Protein AF-A0AAW3KBR2-F1 (afdb_monomer)

Mean predicted aligned error: 13.95 Å

Secondary structure (DSSP, 8-state):
-PPPHHHHHHHHHHHHHHHHHHHHHHHHHHHHTTS--HHHHHT--SSTTSPPHHHHHHHHHHHHHHHHHHHHTPPPPP--S---SHHHHHHHHHHHHHHHHT--GGGGTTTTT-EE--GGGT----EEHHHHIIIIIHHHHHHHHHHHHHHHHHTT----HHHHH-SPTT--PPPPPPTTS--EEE-HHHHHHHHHTTT--SS--TT-TT-EEEEEE--SPPS-HHHHHHHHHHHTS---EEEEEEE-----TTTS--TTHHHHHHTT--S-TTT--EEEEEGGGHHHHHHHHHHHHHTT-EEEEEETTSSEEEEEETTTEEEEEES-HHHHHHHHHHHHHTT------

Foldseek 3Di:
DPDFPLVVQLVVLLQLLVLVLVVLVLLVVCVVVVNDPQQVQQQFAPDPPDHGLLVLLVQLLVLLFVLLCQLLVHDGDDDDSPDRGSVVSNVSSVVSSVNSVPDDSVSNVLSQQDFRDPVVVVPRDTDGSVCCVPVPSVVSSLVSSVRSQVRCVVSPRDDALCSSSDDDVPDDLPDADAVPFAKDFAFPVRVQVVQVVLVHHPDDDCPDPLKHKFKAWCPPPPPDQLVVLLVLCVLLHQQQWFKKAWDQPDPPDSRDDDSCVSNCVSNVNPDDCNRTRIITGGNVCSSVSSSVLSVCLVSLTWIWTQGPVNFKIWIQHRSTMIMIIGSDPSSVVSVVVVCVVVVGPGDDD

pLDDT: mean 85.19, std 14.76, range [31.84, 98.75]

Sequence (349 aa):
MPANMYDYTIPALLRGLGVLRSYLDKMQAAVDAGQFTGEALLQARLADDMLPLGRQFQIACDNAKNGPARLTGQEAPWFADNEQTIGEYRHRVEKTIAFLRALTPEAFDGSDARMIDQSYRRAGVAMAGEDYLRALLLPNFYFHLAVAHSILRHQGIRLGKSDYLGALPGSQALASPGNAHPVRFLTRAESLEWLAGRGLRETPATYEPGNSHFQFDLRPLPIRLSGLIGSLLEDLGEFEGGLLLLSDWIWDDEYEGDPTALYREAQKEVRPLNEAPGLILDKSNRQDAVALLTLLVERKWTGQFHFASGATTLRIVEGDRVEVYTANPEAERLVQYRLAVSGGDVLPV

Radius of gyration: 25.96 Å; Cα contacts (8 Å, |Δi|>4): 485; chains: 1; bounding box: 56×59×70 Å

Structure (mmCIF, N/CA/C/O backbone):
data_AF-A0AAW3KBR2-F1
#
_entry.id   AF-A0AAW3KBR2-F1
#
loop_
_atom_site.group_PDB
_atom_site.id
_atom_site.type_symbol
_atom_site.label_atom_id
_atom_site.label_alt_id
_atom_site.label_comp_id
_atom_site.label_asym_id
_atom_site.label_entity_id
_atom_site.label_seq_id
_atom_site.pdbx_PDB_ins_code
_atom_site.Cartn_x
_atom_site.Cartn_y
_atom_site.Cartn_z
_atom_site.occupancy
_atom_site.B_iso_or_equiv
_atom_site.auth_seq_id
_atom_site.auth_comp_id
_atom_site.auth_asym_id
_atom_site.auth_atom_id
_atom_site.pdbx_PDB_model_num
ATOM 1 N N . MET A 1 1 ? 3.467 22.197 -18.034 1.00 38.06 1 MET A N 1
ATOM 2 C CA . MET A 1 1 ? 4.589 21.602 -18.792 1.00 38.06 1 MET A CA 1
ATOM 3 C C . MET A 1 1 ? 4.085 20.307 -19.406 1.00 38.06 1 MET A C 1
ATOM 5 O O . MET A 1 1 ? 3.248 19.690 -18.751 1.00 38.06 1 MET A O 1
ATOM 9 N N . PRO A 1 2 ? 4.481 19.925 -20.634 1.00 48.50 2 PRO A N 1
ATOM 10 C CA . PRO A 1 2 ? 4.162 18.588 -21.126 1.00 48.50 2 PRO A CA 1
ATOM 11 C C . PRO A 1 2 ? 4.723 17.582 -20.119 1.00 48.50 2 PRO A C 1
ATOM 13 O O . PRO A 1 2 ? 5.823 17.774 -19.603 1.00 48.50 2 PRO A O 1
ATOM 16 N N . ALA A 1 3 ? 3.918 16.596 -19.745 1.00 60.06 3 ALA A N 1
ATOM 17 C CA . ALA A 1 3 ? 4.320 15.632 -18.739 1.00 60.06 3 ALA A CA 1
ATOM 18 C C . ALA A 1 3 ? 5.497 14.802 -19.272 1.00 60.06 3 ALA A C 1
ATOM 20 O O . ALA A 1 3 ? 5.447 14.300 -20.396 1.00 60.06 3 ALA A O 1
ATOM 21 N N . ASN A 1 4 ? 6.575 14.720 -18.492 1.00 80.62 4 ASN A N 1
ATOM 22 C CA . ASN A 1 4 ? 7.792 14.041 -18.912 1.00 80.62 4 ASN A CA 1
ATOM 23 C C . ASN A 1 4 ? 7.540 12.522 -18.883 1.00 80.62 4 ASN A C 1
ATOM 25 O O . ASN A 1 4 ? 6.937 12.006 -17.942 1.00 80.62 4 ASN A O 1
ATOM 29 N N . MET A 1 5 ? 8.014 11.785 -19.894 1.00 90.19 5 MET A N 1
ATOM 30 C CA . MET A 1 5 ? 8.002 10.313 -19.915 1.00 90.19 5 MET A CA 1
ATOM 31 C C . MET A 1 5 ? 8.558 9.700 -18.618 1.00 90.19 5 MET A C 1
ATOM 33 O O . MET A 1 5 ? 8.098 8.637 -18.190 1.00 90.19 5 MET A O 1
ATOM 37 N N . TYR A 1 6 ? 9.504 10.386 -17.968 1.00 92.00 6 TYR A N 1
ATOM 38 C CA . TYR A 1 6 ? 10.011 10.047 -16.642 1.00 92.00 6 TYR A CA 1
ATOM 39 C C . TYR A 1 6 ? 8.885 9.859 -15.612 1.00 92.00 6 TYR A C 1
ATOM 41 O O . TYR A 1 6 ? 8.845 8.823 -14.944 1.00 92.00 6 TYR A O 1
ATOM 49 N N . ASP A 1 7 ? 7.941 10.802 -15.527 1.00 86.06 7 ASP A N 1
ATOM 50 C CA . ASP A 1 7 ? 6.900 10.859 -14.489 1.00 86.06 7 ASP A CA 1
ATOM 51 C C . ASP A 1 7 ? 5.937 9.668 -14.561 1.00 86.06 7 ASP A C 1
ATOM 53 O O . ASP A 1 7 ? 5.458 9.174 -13.538 1.00 86.06 7 ASP A O 1
ATOM 57 N N . TYR A 1 8 ? 5.694 9.154 -15.768 1.00 87.69 8 TYR A N 1
ATOM 58 C CA . TYR A 1 8 ? 4.831 7.991 -15.994 1.00 87.69 8 TYR A CA 1
ATOM 59 C C . TYR A 1 8 ? 5.571 6.654 -15.956 1.00 87.69 8 TYR A C 1
ATOM 61 O O . TYR A 1 8 ? 4.934 5.601 -15.887 1.00 87.69 8 TYR A O 1
ATOM 69 N N . THR A 1 9 ? 6.904 6.680 -15.998 1.00 92.88 9 THR A N 1
ATOM 70 C CA . THR A 1 9 ? 7.725 5.470 -16.093 1.00 92.88 9 THR A CA 1
ATOM 71 C C . THR A 1 9 ? 8.409 5.161 -14.768 1.00 92.88 9 THR A C 1
ATOM 73 O O . THR A 1 9 ? 8.127 4.135 -14.149 1.00 92.88 9 THR A O 1
ATOM 76 N N . ILE A 1 10 ? 9.301 6.039 -14.303 1.00 94.50 10 ILE A N 1
ATOM 77 C CA . ILE A 1 10 ? 10.198 5.743 -13.180 1.00 94.50 10 ILE A CA 1
ATOM 78 C C . ILE A 1 10 ? 9.432 5.556 -11.863 1.00 94.50 10 ILE A C 1
ATOM 80 O O . ILE A 1 10 ? 9.615 4.507 -11.236 1.00 94.50 10 ILE A O 1
ATOM 84 N N . PRO A 1 11 ? 8.520 6.462 -11.450 1.00 90.38 11 PRO A N 1
ATOM 85 C CA . PRO A 1 11 ? 7.737 6.263 -10.229 1.00 90.38 11 PRO A CA 1
ATOM 86 C C . PRO A 1 11 ? 6.885 4.987 -10.266 1.00 90.38 11 PRO A C 1
ATOM 88 O O . PRO A 1 11 ? 6.812 4.253 -9.278 1.00 90.38 11 PRO A O 1
ATOM 91 N N . ALA A 1 12 ? 6.284 4.679 -11.421 1.00 91.94 12 ALA A N 1
ATOM 92 C CA . ALA A 1 12 ? 5.430 3.509 -11.603 1.00 91.94 12 ALA A CA 1
ATOM 93 C C . ALA A 1 12 ? 6.203 2.185 -11.446 1.00 91.94 12 ALA A C 1
ATOM 95 O O . ALA A 1 12 ? 5.745 1.280 -10.735 1.00 91.94 12 ALA A O 1
ATOM 96 N N . LEU A 1 13 ? 7.387 2.092 -12.064 1.00 96.62 13 LEU A N 1
ATOM 97 C CA . LEU A 1 13 ? 8.273 0.929 -11.968 1.00 96.62 13 LEU A CA 1
ATOM 98 C C . LEU A 1 13 ? 8.871 0.785 -10.563 1.00 96.62 13 LEU A C 1
ATOM 100 O O . LEU A 1 13 ? 8.860 -0.315 -10.013 1.00 96.62 13 LEU A O 1
ATOM 104 N N . LEU A 1 14 ? 9.326 1.884 -9.944 1.00 94.12 14 LEU A N 1
ATOM 105 C CA . LEU A 1 14 ? 9.841 1.876 -8.569 1.00 94.12 14 LEU A CA 1
ATOM 106 C C . LEU A 1 14 ? 8.793 1.380 -7.570 1.00 94.12 14 LEU A C 1
ATOM 108 O O . LEU A 1 14 ? 9.111 0.561 -6.708 1.00 94.12 14 LEU A O 1
ATOM 112 N N . ARG A 1 15 ? 7.536 1.814 -7.716 1.00 94.19 15 ARG A N 1
ATOM 113 C CA . ARG A 1 15 ? 6.425 1.297 -6.911 1.00 94.19 15 ARG A CA 1
ATOM 114 C C . ARG A 1 15 ? 6.278 -0.213 -7.087 1.00 94.19 15 ARG A C 1
ATOM 116 O O . ARG A 1 15 ? 6.207 -0.929 -6.093 1.00 94.19 15 ARG A O 1
ATOM 123 N N . GLY A 1 16 ? 6.245 -0.707 -8.327 1.00 95.94 16 GLY A N 1
ATOM 124 C CA . GLY A 1 16 ? 6.090 -2.142 -8.593 1.00 95.94 16 GLY A CA 1
ATOM 125 C C . GLY A 1 16 ? 7.259 -2.987 -8.068 1.00 95.94 16 GLY A C 1
ATOM 126 O O . GLY A 1 16 ? 7.044 -4.067 -7.528 1.00 95.94 16 GLY A O 1
ATOM 127 N N . LEU A 1 17 ? 8.493 -2.478 -8.133 1.00 97.56 17 LEU A N 1
ATOM 128 C CA . LEU A 1 17 ? 9.655 -3.126 -7.512 1.00 97.56 17 LEU A CA 1
ATOM 129 C C . LEU A 1 17 ? 9.559 -3.134 -5.978 1.00 97.56 17 LEU A C 1
ATOM 131 O O . LEU A 1 17 ? 9.935 -4.119 -5.346 1.00 97.56 17 LEU A O 1
ATOM 135 N N . GLY A 1 18 ? 9.005 -2.077 -5.376 1.00 93.81 18 GLY A N 1
ATOM 136 C CA . GLY A 1 18 ? 8.687 -2.045 -3.947 1.00 93.81 18 GLY A CA 1
ATOM 137 C C . GLY A 1 18 ? 7.680 -3.125 -3.535 1.00 93.81 18 GLY A C 1
ATOM 138 O O . GLY A 1 18 ? 7.832 -3.723 -2.472 1.00 93.81 18 GLY A O 1
ATOM 139 N N . VAL A 1 19 ? 6.708 -3.426 -4.400 1.00 95.75 19 VAL A N 1
ATOM 140 C CA . VAL A 1 19 ? 5.758 -4.537 -4.220 1.00 95.75 19 VAL A CA 1
ATOM 141 C C . VAL A 1 19 ? 6.460 -5.896 -4.320 1.00 95.75 19 VAL A C 1
ATOM 143 O O . VAL A 1 19 ? 6.268 -6.752 -3.464 1.00 95.75 19 VAL A O 1
ATOM 146 N N . LEU A 1 20 ? 7.343 -6.102 -5.303 1.00 97.94 20 LEU A N 1
ATOM 147 C CA . LEU A 1 20 ? 8.140 -7.338 -5.368 1.00 97.94 20 LEU A CA 1
ATOM 148 C C . LEU A 1 20 ? 8.995 -7.535 -4.113 1.00 97.94 20 LEU A C 1
ATOM 150 O O . LEU A 1 20 ? 9.104 -8.646 -3.597 1.00 97.94 20 LEU A O 1
ATOM 154 N N . ARG A 1 21 ? 9.578 -6.456 -3.588 1.00 96.38 21 ARG A N 1
ATOM 155 C CA . ARG A 1 21 ? 10.343 -6.511 -2.343 1.00 96.38 21 ARG A CA 1
ATOM 156 C C . ARG A 1 21 ? 9.491 -6.960 -1.155 1.00 96.38 21 ARG A C 1
ATOM 158 O O . ARG A 1 21 ? 9.946 -7.828 -0.412 1.00 96.38 21 ARG A O 1
ATOM 165 N N . SER A 1 22 ? 8.277 -6.422 -1.002 1.00 93.56 22 SER A N 1
ATOM 166 C CA . SER A 1 22 ? 7.374 -6.824 0.085 1.00 93.56 22 SER A CA 1
ATOM 167 C C . SER A 1 22 ? 6.893 -8.270 -0.069 1.00 93.56 22 SER A C 1
ATOM 169 O O . SER A 1 22 ? 6.727 -8.977 0.924 1.00 93.56 22 SER A O 1
ATOM 171 N N . TYR A 1 23 ? 6.746 -8.764 -1.301 1.00 97.88 23 TYR A N 1
ATOM 172 C CA . TYR A 1 23 ? 6.471 -10.181 -1.547 1.00 97.88 23 TYR A CA 1
ATOM 173 C C . TYR A 1 23 ? 7.620 -11.065 -1.072 1.00 97.88 23 TYR A C 1
ATOM 175 O O . TYR A 1 23 ? 7.366 -12.062 -0.404 1.00 97.88 23 TYR A O 1
ATOM 183 N N . LEU A 1 24 ? 8.874 -10.679 -1.328 1.00 97.81 24 LEU A N 1
ATOM 184 C CA . LEU A 1 24 ? 10.041 -11.410 -0.823 1.00 97.81 24 LEU A CA 1
ATOM 185 C C . LEU A 1 24 ? 10.113 -11.406 0.710 1.00 97.81 24 LEU A C 1
ATOM 187 O O . LEU A 1 24 ? 10.532 -12.402 1.292 1.00 97.81 24 LEU A O 1
ATOM 191 N N . ASP A 1 25 ? 9.683 -10.326 1.375 1.00 92.62 25 ASP A N 1
ATOM 192 C CA . ASP A 1 25 ? 9.564 -10.286 2.843 1.00 92.62 25 ASP A CA 1
ATOM 193 C C . ASP A 1 25 ? 8.544 -11.306 3.352 1.00 92.62 25 ASP A C 1
ATOM 195 O O . ASP A 1 25 ? 8.844 -12.089 4.252 1.00 92.62 25 ASP A O 1
ATOM 199 N N . LYS A 1 26 ? 7.364 -11.363 2.728 1.00 92.12 26 LYS A N 1
ATOM 200 C CA . LYS A 1 26 ? 6.318 -12.326 3.096 1.00 92.12 26 LYS A CA 1
ATOM 201 C C . LYS A 1 26 ? 6.702 -13.770 2.773 1.00 92.12 26 LYS A C 1
ATOM 203 O O . LYS A 1 26 ? 6.396 -14.666 3.554 1.00 92.12 26 LYS A O 1
ATOM 208 N N . MET A 1 27 ? 7.402 -13.999 1.662 1.00 97.31 27 MET A N 1
ATOM 209 C CA . MET A 1 27 ? 7.973 -15.307 1.334 1.00 97.31 27 MET A CA 1
ATOM 210 C C . MET A 1 27 ? 8.977 -15.743 2.401 1.00 97.31 27 MET A C 1
ATOM 212 O O . MET A 1 27 ? 8.892 -16.869 2.881 1.00 97.31 27 MET A O 1
ATOM 216 N N . GLN A 1 28 ? 9.897 -14.856 2.799 1.00 94.94 28 GLN A N 1
ATOM 217 C CA . GLN A 1 28 ? 10.890 -15.166 3.826 1.00 94.94 28 GLN A CA 1
ATOM 218 C C . GLN A 1 28 ? 10.222 -15.475 5.169 1.00 94.94 28 GLN A C 1
ATOM 220 O O . GLN A 1 28 ? 10.540 -16.492 5.772 1.00 94.94 28 GLN A O 1
ATOM 225 N N . ALA A 1 29 ? 9.237 -14.676 5.588 1.00 91.12 29 ALA A N 1
ATOM 226 C CA . ALA A 1 29 ? 8.499 -14.915 6.826 1.00 91.12 29 ALA A CA 1
ATOM 227 C C . ALA A 1 29 ? 7.795 -16.285 6.839 1.00 91.12 29 ALA A C 1
ATOM 229 O O . ALA A 1 29 ? 7.805 -16.978 7.854 1.00 91.12 29 ALA A O 1
ATOM 230 N N . ALA A 1 30 ? 7.220 -16.706 5.709 1.00 91.12 30 ALA A N 1
ATOM 231 C CA . ALA A 1 30 ? 6.580 -18.013 5.594 1.00 91.12 30 ALA A CA 1
ATOM 232 C C . ALA A 1 30 ? 7.595 -19.175 5.623 1.00 91.12 30 ALA A C 1
ATOM 234 O O . ALA A 1 30 ? 7.307 -20.238 6.177 1.00 91.12 30 ALA A O 1
ATOM 235 N N . VAL A 1 31 ? 8.795 -18.969 5.065 1.00 96.19 31 VAL A N 1
ATOM 236 C CA . VAL A 1 31 ? 9.912 -19.925 5.160 1.00 96.19 31 VAL A CA 1
ATOM 237 C C . VAL A 1 31 ? 10.423 -20.029 6.597 1.00 96.19 31 VAL A C 1
ATOM 239 O O . VAL A 1 31 ? 10.572 -21.135 7.110 1.00 96.19 31 VAL A O 1
ATOM 242 N N . ASP A 1 32 ? 10.624 -18.899 7.273 1.00 91.62 32 ASP A N 1
ATOM 243 C CA . ASP A 1 32 ? 11.102 -18.848 8.659 1.00 91.62 32 ASP A CA 1
ATOM 244 C C . ASP A 1 32 ? 10.090 -19.479 9.633 1.00 91.62 32 ASP A C 1
ATOM 246 O O . ASP A 1 32 ? 10.474 -20.111 10.617 1.00 91.62 32 ASP A O 1
ATOM 250 N N . ALA A 1 33 ? 8.792 -19.374 9.328 1.00 92.50 33 ALA A N 1
ATOM 251 C CA . ALA A 1 33 ? 7.712 -20.039 10.055 1.00 92.50 33 ALA A CA 1
ATOM 252 C C . ALA A 1 33 ? 7.578 -21.545 9.738 1.00 92.50 33 ALA A C 1
ATOM 254 O O . ALA A 1 33 ? 6.698 -22.209 10.288 1.00 92.50 33 ALA A O 1
ATOM 255 N N . GLY A 1 34 ? 8.407 -22.094 8.843 1.00 93.75 34 GLY A N 1
ATOM 256 C CA . GLY A 1 34 ? 8.382 -23.506 8.453 1.00 93.75 34 GLY A CA 1
ATOM 257 C C . GLY A 1 34 ? 7.170 -23.911 7.609 1.00 93.75 34 GLY A C 1
ATOM 258 O O . GLY A 1 34 ? 6.874 -25.099 7.504 1.00 93.75 34 GLY A O 1
ATOM 259 N N . GLN A 1 35 ? 6.455 -22.949 7.016 1.00 92.56 35 GLN A N 1
ATOM 260 C CA . GLN A 1 35 ? 5.258 -23.210 6.207 1.00 92.56 35 GLN A CA 1
ATOM 261 C C . GLN A 1 35 ? 5.614 -23.668 4.786 1.00 92.56 35 GLN A C 1
ATOM 263 O O . GLN A 1 35 ? 4.882 -24.452 4.187 1.00 92.56 35 GLN A O 1
ATOM 268 N N . PHE A 1 36 ? 6.742 -23.190 4.251 1.00 94.75 36 PHE A N 1
ATOM 269 C CA . PHE A 1 36 ? 7.227 -23.499 2.905 1.00 94.75 36 PHE A CA 1
ATOM 270 C C . PHE A 1 36 ? 8.754 -23.588 2.879 1.00 94.75 36 PHE A C 1
ATOM 272 O O . PHE A 1 36 ? 9.434 -23.034 3.740 1.00 94.75 36 PHE A O 1
ATOM 279 N N . THR A 1 37 ? 9.312 -24.216 1.843 1.00 97.12 37 THR A N 1
ATOM 280 C CA . THR A 1 37 ? 10.725 -24.020 1.491 1.00 97.12 37 THR A CA 1
ATOM 281 C C . THR A 1 37 ? 10.848 -22.904 0.454 1.00 97.12 37 THR A C 1
ATOM 283 O O . THR A 1 37 ? 9.969 -22.726 -0.395 1.00 97.12 37 THR A O 1
ATOM 286 N N . GLY A 1 38 ? 11.949 -22.147 0.496 1.00 96.06 38 GLY A N 1
ATOM 287 C CA . GLY A 1 38 ? 12.193 -21.076 -0.477 1.00 96.06 38 GLY A CA 1
ATOM 288 C C . GLY A 1 38 ? 12.235 -21.596 -1.917 1.00 96.06 38 GLY A C 1
ATOM 289 O O . GLY A 1 38 ? 11.651 -20.988 -2.810 1.00 96.06 38 GLY A O 1
ATOM 290 N N . GLU A 1 39 ? 12.845 -22.764 -2.127 1.00 97.38 39 GLU A N 1
ATOM 291 C CA . GLU A 1 39 ? 12.892 -23.438 -3.428 1.00 97.38 39 GLU A CA 1
ATOM 292 C C . GLU A 1 39 ? 11.489 -23.780 -3.953 1.00 97.38 39 GLU A C 1
ATOM 294 O O . GLU A 1 39 ? 11.177 -23.472 -5.104 1.00 97.38 39 GLU A O 1
ATOM 299 N N . ALA A 1 40 ? 10.613 -24.341 -3.110 1.00 97.50 40 ALA A N 1
ATOM 300 C CA . ALA A 1 40 ? 9.254 -24.699 -3.516 1.00 97.50 40 ALA A CA 1
ATOM 301 C C . ALA A 1 40 ? 8.435 -23.473 -3.949 1.00 97.50 40 ALA A C 1
ATOM 303 O O . ALA A 1 40 ? 7.692 -23.544 -4.928 1.00 97.50 40 ALA A O 1
ATOM 304 N N . LEU A 1 41 ? 8.588 -22.334 -3.262 1.00 97.94 41 LEU A N 1
ATOM 305 C CA . LEU A 1 41 ? 7.940 -21.087 -3.675 1.00 97.94 41 LEU A CA 1
ATOM 306 C C . LEU A 1 41 ? 8.503 -20.574 -5.004 1.00 97.94 41 LEU A C 1
ATOM 308 O O . LEU A 1 41 ? 7.736 -20.207 -5.890 1.00 97.94 41 LEU A O 1
ATOM 312 N N . LEU A 1 42 ? 9.828 -20.571 -5.170 1.00 98.31 42 LEU A N 1
ATOM 313 C CA . LEU A 1 42 ? 10.481 -20.060 -6.378 1.00 98.31 42 LEU A CA 1
ATOM 314 C C . LEU A 1 42 ? 10.160 -20.884 -7.635 1.00 98.31 42 LEU A C 1
ATOM 316 O O . LEU A 1 42 ? 10.094 -20.307 -8.723 1.00 98.31 42 LEU A O 1
ATOM 320 N N . GLN A 1 43 ? 9.918 -22.191 -7.489 1.00 98.25 43 GLN A N 1
ATOM 321 C CA . GLN A 1 43 ? 9.525 -23.093 -8.581 1.00 98.25 43 GLN A CA 1
ATOM 322 C C . GLN A 1 43 ? 8.010 -23.143 -8.844 1.00 98.25 43 GLN A C 1
ATOM 324 O O . GLN A 1 43 ? 7.578 -23.747 -9.826 1.00 98.25 43 GLN A O 1
ATOM 329 N N . ALA A 1 44 ? 7.189 -22.507 -8.005 1.00 98.31 44 ALA A N 1
ATOM 330 C CA . ALA A 1 44 ? 5.737 -22.514 -8.159 1.00 98.31 44 ALA A CA 1
ATOM 331 C C . ALA A 1 44 ? 5.284 -21.819 -9.456 1.00 98.31 44 ALA A C 1
ATOM 333 O O . ALA A 1 44 ? 5.856 -20.806 -9.863 1.00 98.31 44 ALA A O 1
ATOM 334 N N . ARG A 1 45 ? 4.223 -22.336 -10.088 1.00 98.50 45 ARG A N 1
ATOM 335 C CA . ARG A 1 45 ? 3.628 -21.820 -11.336 1.00 98.50 45 ARG A CA 1
ATOM 336 C C . ARG A 1 45 ? 2.111 -22.027 -11.345 1.00 98.50 45 ARG A C 1
ATOM 338 O O . ARG A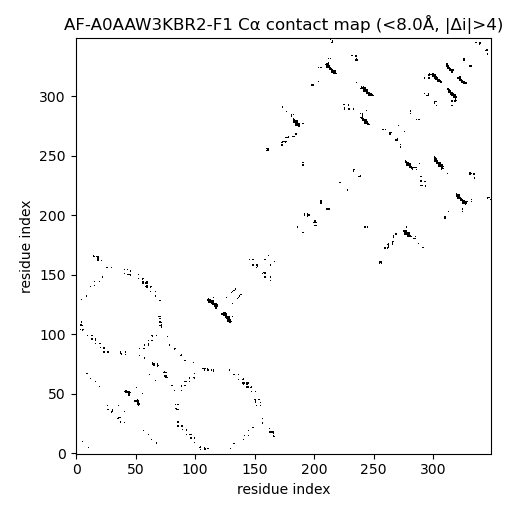 1 45 ? 1.616 -22.884 -10.624 1.00 98.50 45 ARG A O 1
ATOM 345 N N . LEU A 1 46 ? 1.391 -21.244 -12.153 1.00 98.06 46 LEU A N 1
ATOM 346 C CA . LEU A 1 46 ? -0.079 -21.327 -12.267 1.00 98.06 46 LEU A CA 1
ATOM 347 C C . LEU A 1 46 ? -0.558 -22.373 -13.281 1.00 98.06 46 LEU A C 1
ATOM 349 O O . LEU A 1 46 ? -1.670 -22.873 -13.165 1.00 98.06 46 LEU A O 1
ATOM 353 N N . ALA A 1 47 ? 0.268 -22.677 -14.278 1.00 97.69 47 ALA A N 1
ATOM 354 C CA . ALA A 1 47 ? 0.014 -23.686 -15.298 1.00 97.69 47 ALA A CA 1
ATOM 355 C C . ALA A 1 47 ? 1.342 -24.330 -15.708 1.00 97.69 47 ALA A C 1
ATOM 357 O O . ALA A 1 47 ? 2.404 -23.731 -15.517 1.00 97.69 47 ALA A O 1
ATOM 358 N N . ASP A 1 48 ? 1.291 -25.540 -16.260 1.00 95.94 48 ASP A N 1
ATOM 359 C CA . ASP A 1 48 ? 2.489 -26.333 -16.566 1.00 95.94 48 ASP A CA 1
ATOM 360 C C . ASP A 1 48 ? 3.417 -25.679 -17.599 1.00 95.94 48 ASP A C 1
ATOM 362 O O . ASP A 1 48 ? 4.639 -25.827 -17.511 1.00 95.94 48 ASP A O 1
ATOM 366 N N . ASP A 1 49 ? 2.849 -24.928 -18.542 1.00 97.00 49 ASP A N 1
ATOM 367 C CA . ASP A 1 49 ? 3.556 -24.186 -19.588 1.00 97.00 49 ASP A CA 1
ATOM 368 C C . ASP A 1 49 ? 3.903 -22.740 -19.189 1.00 97.00 49 ASP A C 1
ATOM 370 O O . ASP A 1 49 ? 4.584 -22.030 -19.934 1.00 97.00 49 ASP A O 1
ATOM 374 N N . MET A 1 50 ? 3.488 -22.295 -17.998 1.00 97.62 50 MET A N 1
ATOM 375 C CA . MET A 1 50 ? 3.849 -20.985 -17.470 1.00 97.62 50 MET A CA 1
ATOM 376 C C . MET A 1 50 ? 5.204 -21.007 -16.764 1.00 97.62 50 MET A C 1
ATOM 378 O O . MET A 1 50 ? 5.587 -21.954 -16.074 1.00 97.62 50 MET A O 1
ATOM 382 N N . LEU A 1 51 ? 5.917 -19.886 -16.887 1.00 98.44 51 LEU A N 1
ATOM 383 C CA . LEU A 1 51 ? 7.174 -19.662 -16.183 1.00 98.44 51 LEU A CA 1
ATOM 384 C C . LEU A 1 51 ? 6.965 -19.637 -14.653 1.00 98.44 51 LEU A C 1
ATOM 386 O O . LEU A 1 51 ? 5.983 -19.042 -14.190 1.00 98.44 51 LEU A O 1
ATOM 390 N N . PRO A 1 52 ? 7.901 -20.205 -13.868 1.00 98.50 52 PRO A N 1
ATOM 391 C CA . PRO A 1 52 ? 7.793 -20.257 -12.413 1.00 98.50 52 PRO A CA 1
ATOM 392 C C . PRO A 1 52 ? 8.028 -18.889 -11.762 1.00 98.50 52 PRO A C 1
ATOM 394 O O . PRO A 1 52 ? 8.548 -17.966 -12.396 1.00 98.50 52 PRO A O 1
ATOM 397 N N . LEU A 1 53 ? 7.680 -18.763 -10.479 1.00 98.69 53 LEU A N 1
ATOM 398 C CA . LEU A 1 53 ? 7.732 -17.519 -9.708 1.00 98.69 53 LEU A CA 1
ATOM 399 C C . LEU A 1 53 ? 9.074 -16.792 -9.839 1.00 98.69 53 LEU A C 1
ATOM 401 O O . LEU A 1 53 ? 9.092 -15.597 -10.135 1.00 98.69 53 LEU A O 1
ATOM 405 N N . GLY A 1 54 ? 10.195 -17.502 -9.686 1.00 98.44 54 GLY A N 1
ATOM 406 C CA . GLY A 1 54 ? 11.527 -16.906 -9.807 1.00 98.44 54 GLY A CA 1
ATOM 407 C C . GLY A 1 54 ? 11.749 -16.216 -11.161 1.00 98.44 54 GLY A C 1
ATOM 408 O O . GLY A 1 54 ? 12.259 -15.096 -11.231 1.00 98.44 54 GLY A O 1
ATOM 409 N N . ARG A 1 55 ? 11.259 -16.813 -12.255 1.00 98.56 55 ARG A N 1
ATOM 410 C CA . ARG A 1 55 ? 11.323 -16.192 -13.587 1.00 98.56 55 ARG A CA 1
ATOM 411 C C . ARG A 1 55 ? 10.436 -14.952 -13.692 1.00 98.56 55 ARG A C 1
ATOM 413 O O . ARG A 1 55 ? 10.833 -14.002 -14.360 1.00 98.56 55 ARG A O 1
ATOM 420 N N . GLN A 1 56 ? 9.275 -14.930 -13.033 1.00 98.75 56 GLN A N 1
ATOM 421 C CA . GLN A 1 56 ? 8.405 -13.744 -13.002 1.00 98.75 56 GLN A CA 1
ATOM 422 C C . GLN A 1 56 ? 9.129 -12.551 -12.357 1.00 98.75 56 GLN A C 1
ATOM 424 O O . GLN A 1 56 ? 9.112 -11.449 -12.905 1.00 98.75 56 GLN A O 1
ATOM 429 N N . PHE A 1 57 ? 9.845 -12.784 -11.250 1.00 98.56 57 PHE A N 1
ATOM 430 C CA . PHE A 1 57 ? 10.669 -11.766 -10.588 1.00 98.56 57 PHE A CA 1
ATOM 431 C C . PHE A 1 57 ? 11.805 -11.253 -11.481 1.00 98.56 57 PHE A C 1
ATOM 433 O O . PHE A 1 57 ? 11.991 -10.039 -11.602 1.00 98.56 57 PHE A O 1
ATOM 440 N N . GLN A 1 58 ? 12.546 -12.160 -12.127 1.00 98.62 58 GLN A N 1
ATOM 441 C CA . GLN A 1 58 ? 13.627 -11.793 -13.050 1.00 98.62 58 GLN A CA 1
ATOM 442 C C . GLN A 1 58 ? 13.113 -10.915 -14.187 1.00 98.62 58 GLN A C 1
ATOM 444 O O . GLN A 1 58 ? 13.651 -9.833 -14.416 1.00 98.62 58 GLN A O 1
ATOM 449 N N . ILE A 1 59 ? 12.032 -11.337 -14.849 1.00 98.50 59 ILE A N 1
ATOM 450 C CA . ILE A 1 59 ? 11.500 -10.632 -16.016 1.00 98.50 59 ILE A CA 1
ATOM 451 C C . ILE A 1 59 ? 10.879 -9.288 -15.618 1.00 98.50 59 ILE A C 1
ATOM 453 O O . ILE A 1 59 ? 11.020 -8.309 -16.352 1.00 98.50 59 ILE A O 1
ATOM 457 N N . ALA A 1 60 ? 10.240 -9.186 -14.449 1.00 98.50 60 ALA A N 1
ATOM 458 C CA . ALA A 1 60 ? 9.775 -7.901 -13.938 1.00 98.50 60 ALA A CA 1
ATOM 459 C C . ALA A 1 60 ? 10.949 -6.929 -13.703 1.00 98.50 60 ALA A C 1
ATOM 461 O O . ALA A 1 60 ? 10.892 -5.783 -14.154 1.00 98.50 60 ALA A O 1
ATOM 462 N N . CYS A 1 61 ? 12.047 -7.393 -13.092 1.00 98.56 61 CYS A N 1
ATOM 463 C CA . CYS A 1 61 ? 13.272 -6.597 -12.938 1.00 98.56 61 CYS A CA 1
ATOM 464 C C . CYS A 1 61 ? 13.893 -6.223 -14.294 1.00 98.56 61 CYS A C 1
ATOM 466 O O . CYS A 1 61 ? 14.351 -5.096 -14.481 1.00 98.56 61 CYS A O 1
ATOM 468 N N . ASP A 1 62 ? 13.874 -7.136 -15.266 1.00 98.00 62 ASP A N 1
ATOM 469 C CA . ASP A 1 62 ? 14.428 -6.902 -16.598 1.00 98.00 62 ASP A CA 1
ATOM 470 C C . ASP A 1 62 ? 13.628 -5.885 -17.399 1.00 98.00 62 ASP A C 1
ATOM 472 O O . ASP A 1 62 ? 14.219 -5.030 -18.054 1.00 98.00 62 ASP A O 1
ATOM 476 N N . ASN A 1 63 ? 12.298 -5.935 -17.340 1.00 97.56 63 ASN A N 1
ATOM 477 C CA . ASN A 1 63 ? 11.464 -4.884 -17.915 1.00 97.56 63 ASN A CA 1
ATOM 478 C C . ASN A 1 63 ? 11.755 -3.551 -17.225 1.00 97.56 63 ASN A C 1
ATOM 480 O O . ASN A 1 63 ? 12.009 -2.557 -17.907 1.00 97.56 63 ASN A O 1
ATOM 484 N N . ALA A 1 64 ? 11.799 -3.552 -15.889 1.00 97.94 64 ALA A N 1
ATOM 485 C CA . ALA A 1 64 ? 12.040 -2.349 -15.115 1.00 97.94 64 ALA A CA 1
ATOM 486 C C . ALA A 1 64 ? 13.406 -1.717 -15.412 1.00 97.94 64 ALA A C 1
ATOM 488 O O . ALA A 1 64 ? 13.459 -0.504 -15.514 1.00 97.94 64 ALA A O 1
ATOM 489 N N . LYS A 1 65 ? 14.488 -2.479 -15.624 1.00 96.94 65 LYS A N 1
ATOM 490 C CA . LYS A 1 65 ? 15.798 -1.902 -15.993 1.00 96.94 65 LYS A CA 1
ATOM 491 C C . LYS A 1 65 ? 15.930 -1.611 -17.492 1.00 96.94 65 LYS A C 1
ATOM 493 O O . LYS A 1 65 ? 16.344 -0.522 -17.878 1.00 96.94 65 LYS A O 1
ATOM 498 N N . ASN A 1 66 ? 15.579 -2.565 -18.356 1.00 96.19 66 ASN A N 1
ATOM 499 C CA . ASN A 1 66 ? 15.856 -2.465 -19.791 1.00 96.19 66 ASN A CA 1
ATOM 500 C C . ASN A 1 66 ? 14.902 -1.485 -20.483 1.00 96.19 66 ASN A C 1
ATOM 502 O O . ASN A 1 66 ? 15.267 -0.893 -21.492 1.00 96.19 66 ASN A O 1
ATOM 506 N N . GLY A 1 67 ? 13.676 -1.326 -19.977 1.00 95.81 67 GLY A N 1
ATOM 507 C CA . GLY A 1 67 ? 12.692 -0.404 -20.535 1.00 95.81 67 GLY A CA 1
ATOM 508 C C . GLY A 1 67 ? 13.156 1.050 -20.497 1.00 95.81 67 GLY A C 1
ATOM 509 O O . GLY A 1 67 ? 13.372 1.625 -21.561 1.00 95.81 67 GLY A O 1
ATOM 510 N N . PRO A 1 68 ? 13.373 1.621 -19.303 1.00 96.31 68 PRO A N 1
ATOM 511 C CA . PRO A 1 68 ? 13.952 2.948 -19.128 1.00 96.31 68 PRO A CA 1
ATOM 512 C C . PRO A 1 68 ? 15.283 3.133 -19.852 1.00 96.31 68 PRO A C 1
ATOM 514 O O . PRO A 1 68 ? 15.446 4.135 -20.532 1.00 96.31 68 PRO A O 1
ATOM 517 N N . ALA A 1 69 ? 16.190 2.151 -19.799 1.00 96.06 69 ALA A N 1
ATOM 518 C CA . ALA A 1 69 ? 17.464 2.229 -20.516 1.00 96.06 69 ALA A CA 1
ATOM 519 C C . ALA A 1 69 ? 17.272 2.409 -22.035 1.00 96.06 69 ALA A C 1
ATOM 521 O O . ALA A 1 69 ? 17.908 3.258 -22.650 1.00 96.06 69 ALA A O 1
ATOM 522 N N . ARG A 1 70 ? 16.325 1.682 -22.645 1.00 94.88 70 ARG A N 1
ATOM 523 C CA . ARG A 1 70 ? 15.979 1.864 -24.065 1.00 94.88 70 ARG A CA 1
ATOM 524 C C . ARG A 1 70 ? 15.386 3.245 -24.341 1.00 94.88 70 ARG A C 1
ATOM 526 O O . ARG A 1 70 ? 15.787 3.880 -25.310 1.00 94.88 70 ARG A O 1
ATOM 533 N N . LEU A 1 71 ? 14.468 3.714 -23.492 1.00 94.81 71 LEU A N 1
ATOM 534 C CA . LEU A 1 71 ? 13.837 5.034 -23.633 1.00 94.81 71 LEU A CA 1
ATOM 535 C C . LEU A 1 71 ? 14.866 6.171 -23.586 1.00 94.81 71 LEU A C 1
ATOM 537 O O . LEU A 1 71 ? 14.804 7.103 -24.389 1.00 94.81 71 LEU A O 1
ATOM 541 N N . THR A 1 72 ? 15.850 6.061 -22.696 1.00 94.38 72 THR A N 1
ATOM 542 C CA . THR A 1 72 ? 16.917 7.055 -22.533 1.00 94.38 72 THR A CA 1
ATOM 543 C C . THR A 1 72 ? 18.112 6.823 -23.465 1.00 94.38 72 THR A C 1
ATOM 545 O O . THR A 1 72 ? 19.026 7.644 -23.502 1.00 94.38 72 THR A O 1
ATOM 548 N N . GLY A 1 73 ? 18.126 5.730 -24.238 1.00 92.44 73 GLY A N 1
ATOM 549 C CA . GLY A 1 73 ? 19.249 5.354 -25.104 1.00 92.44 73 GLY A CA 1
ATOM 550 C C . GLY A 1 73 ? 20.523 4.955 -24.345 1.00 92.44 73 GLY A C 1
ATOM 551 O O . GLY A 1 73 ? 21.611 5.036 -24.908 1.00 92.44 73 GLY A O 1
ATOM 552 N N . GLN A 1 74 ? 20.400 4.557 -23.078 1.00 92.38 74 GLN A N 1
ATOM 553 C CA . GLN A 1 74 ? 21.503 4.117 -22.224 1.00 92.38 74 GLN A CA 1
ATOM 554 C C . GLN A 1 74 ? 21.633 2.589 -22.215 1.00 92.38 74 GLN A C 1
ATOM 556 O O . GLN A 1 74 ? 20.682 1.856 -22.500 1.00 92.38 74 GLN A O 1
ATOM 561 N N . GLU A 1 75 ? 22.805 2.086 -21.831 1.00 90.88 75 GLU A N 1
ATOM 562 C CA . GLU A 1 75 ? 22.992 0.655 -21.589 1.00 90.88 75 GLU A CA 1
ATOM 563 C C . GLU A 1 75 ? 22.478 0.263 -20.199 1.00 90.88 75 GLU A C 1
ATOM 565 O O . GLU A 1 75 ? 22.812 0.878 -19.185 1.00 90.88 75 GLU A O 1
ATOM 570 N N . ALA A 1 76 ? 21.660 -0.790 -20.141 1.00 92.94 76 ALA A N 1
ATOM 571 C CA . ALA A 1 76 ? 21.207 -1.352 -18.875 1.00 92.94 76 ALA A CA 1
ATOM 572 C C . ALA A 1 76 ? 22.295 -2.250 -18.262 1.00 92.94 76 ALA A C 1
ATOM 574 O O . ALA A 1 76 ? 22.948 -3.001 -18.992 1.00 92.94 76 ALA A O 1
ATOM 575 N N . PRO A 1 77 ? 22.431 -2.289 -16.925 1.00 92.38 77 PRO A N 1
ATOM 576 C CA . PRO A 1 77 ? 23.324 -3.239 -16.280 1.00 92.38 77 PRO A CA 1
ATOM 577 C C . PRO A 1 77 ? 22.890 -4.680 -16.586 1.00 92.38 77 PRO A C 1
ATOM 579 O O . PRO A 1 77 ? 21.698 -5.017 -16.576 1.00 92.38 77 PRO A O 1
ATOM 582 N N . TRP A 1 78 ? 23.866 -5.548 -16.848 1.00 94.06 78 TRP A N 1
ATOM 583 C CA . TRP A 1 78 ? 23.627 -6.974 -17.048 1.00 94.06 78 TRP A CA 1
ATOM 584 C C . TRP A 1 78 ? 23.505 -7.696 -15.704 1.00 94.06 78 TRP A C 1
ATOM 586 O O . TRP A 1 78 ? 24.357 -7.533 -14.829 1.00 94.06 78 TRP A O 1
ATOM 596 N N . PHE A 1 79 ? 22.450 -8.498 -15.551 1.00 93.19 79 PHE A N 1
ATOM 597 C CA . PHE A 1 79 ? 22.233 -9.373 -14.401 1.00 93.19 79 PHE A CA 1
ATOM 598 C C . PHE A 1 79 ? 22.230 -10.820 -14.892 1.00 93.19 79 PHE A C 1
ATOM 600 O O . PHE A 1 79 ? 21.566 -11.127 -15.881 1.00 93.19 79 PHE A O 1
ATOM 607 N N . ALA A 1 80 ? 22.985 -11.687 -14.219 1.00 91.88 80 ALA A N 1
ATOM 608 C CA . ALA A 1 80 ? 22.913 -13.122 -14.450 1.00 91.88 80 ALA A CA 1
ATOM 609 C C . ALA A 1 80 ? 21.602 -13.664 -13.864 1.00 91.88 80 ALA A C 1
ATOM 611 O O . ALA A 1 80 ? 21.221 -13.274 -12.767 1.00 91.88 80 ALA A O 1
ATOM 612 N N . ASP A 1 81 ? 20.936 -14.578 -14.567 1.00 95.00 81 ASP A N 1
ATOM 613 C CA . ASP A 1 81 ? 19.702 -15.229 -14.098 1.00 95.00 81 ASP A CA 1
ATOM 614 C C . ASP A 1 81 ? 20.020 -16.496 -13.285 1.00 95.00 81 ASP A C 1
ATOM 616 O O . ASP A 1 81 ? 19.529 -17.585 -13.584 1.00 95.00 81 ASP A O 1
ATOM 620 N N . ASN A 1 82 ? 20.912 -16.373 -12.301 1.00 96.12 82 ASN A N 1
ATOM 621 C CA . ASN A 1 82 ? 21.413 -17.484 -11.488 1.00 96.12 82 ASN A CA 1
ATOM 622 C C . ASN A 1 82 ? 20.958 -17.426 -10.022 1.00 96.12 82 ASN A C 1
ATOM 624 O O . ASN A 1 82 ? 21.517 -18.145 -9.194 1.00 96.12 82 ASN A O 1
ATOM 628 N N . GLU A 1 83 ? 19.968 -16.589 -9.699 1.00 97.81 83 GLU A N 1
ATOM 629 C CA . GLU A 1 83 ? 19.379 -16.535 -8.363 1.00 97.81 83 GLU A CA 1
ATOM 630 C C . GLU A 1 83 ? 18.690 -17.865 -8.014 1.00 97.81 83 GLU A C 1
ATOM 632 O O . GLU A 1 83 ? 17.909 -18.403 -8.799 1.00 97.81 83 GLU A O 1
ATOM 637 N N . GLN A 1 84 ? 18.966 -18.385 -6.819 1.00 95.94 84 GLN A N 1
ATOM 638 C CA . GLN A 1 84 ? 18.413 -19.639 -6.293 1.00 95.94 84 GLN A CA 1
ATOM 639 C C . GLN A 1 84 ? 17.708 -19.445 -4.947 1.00 95.94 84 GLN A C 1
ATOM 641 O O . GLN A 1 84 ? 16.895 -20.271 -4.538 1.00 95.94 84 GLN A O 1
ATOM 646 N N . THR A 1 85 ? 17.995 -18.345 -4.254 1.00 97.88 85 THR A N 1
ATOM 647 C CA . THR A 1 85 ? 17.486 -18.051 -2.914 1.00 97.88 85 THR A CA 1
ATOM 648 C C . THR A 1 85 ? 16.691 -16.750 -2.883 1.00 97.88 85 THR A C 1
ATOM 650 O O . THR A 1 85 ? 16.944 -15.820 -3.649 1.00 97.88 85 THR A O 1
ATOM 653 N N . ILE A 1 86 ? 15.752 -16.637 -1.936 1.00 97.56 86 ILE A N 1
ATOM 654 C CA . ILE A 1 86 ? 14.960 -15.412 -1.712 1.00 97.56 86 ILE A CA 1
ATOM 655 C C . ILE A 1 86 ? 15.875 -14.189 -1.508 1.00 97.56 86 ILE A C 1
ATOM 657 O O . ILE A 1 86 ? 15.588 -13.104 -2.016 1.00 97.56 86 ILE A O 1
ATOM 661 N N . GLY A 1 87 ? 17.006 -14.367 -0.815 1.00 95.81 87 GLY A N 1
ATOM 662 C CA . GLY A 1 87 ? 18.004 -13.315 -0.603 1.00 95.81 87 GLY A CA 1
ATOM 663 C C . GLY A 1 87 ? 18.652 -12.809 -1.898 1.00 95.81 87 GLY A C 1
ATOM 664 O O . GLY A 1 87 ? 18.820 -11.602 -2.067 1.00 95.81 87 GLY A O 1
ATOM 665 N N . GLU A 1 88 ? 18.958 -13.695 -2.845 1.00 97.81 88 GLU A N 1
ATOM 666 C CA . GLU A 1 88 ? 19.510 -13.310 -4.153 1.00 97.81 88 GLU A CA 1
ATOM 667 C C . GLU A 1 88 ? 18.473 -12.573 -5.009 1.00 97.81 88 GLU A C 1
ATOM 669 O O . GLU A 1 88 ? 18.783 -11.538 -5.603 1.00 97.81 88 GLU A O 1
ATOM 674 N N . TYR A 1 89 ? 17.214 -13.022 -4.993 1.00 98.50 89 TYR A N 1
ATOM 675 C CA . TYR A 1 89 ? 16.116 -12.298 -5.642 1.00 98.50 89 TYR A CA 1
ATOM 676 C C . TYR A 1 89 ? 15.910 -10.901 -5.046 1.00 98.50 89 TYR A C 1
ATOM 678 O O . TYR A 1 89 ? 15.717 -9.933 -5.785 1.00 98.50 89 TYR A O 1
ATOM 686 N N . ARG A 1 90 ? 16.023 -10.761 -3.720 1.00 97.81 90 ARG A N 1
ATOM 687 C CA . ARG A 1 90 ? 15.999 -9.456 -3.043 1.00 97.81 90 ARG A CA 1
ATOM 688 C C . ARG A 1 90 ? 17.135 -8.563 -3.519 1.00 97.81 90 ARG A C 1
ATOM 690 O O . ARG A 1 90 ? 16.905 -7.394 -3.826 1.00 97.81 90 ARG A O 1
ATOM 697 N N . HIS A 1 91 ? 18.338 -9.114 -3.646 1.00 95.88 91 HIS A N 1
ATOM 698 C CA . HIS A 1 91 ? 19.480 -8.379 -4.172 1.00 95.88 91 HIS A CA 1
ATOM 699 C C . HIS A 1 91 ? 19.256 -7.907 -5.620 1.00 95.88 91 HIS A C 1
ATOM 701 O O . HIS A 1 91 ? 19.561 -6.756 -5.936 1.00 95.88 91 HIS A O 1
ATOM 707 N N . ARG A 1 92 ? 18.659 -8.738 -6.489 1.00 98.12 92 ARG A N 1
ATOM 708 C CA . ARG A 1 92 ? 18.289 -8.342 -7.862 1.00 98.12 92 ARG A CA 1
ATOM 709 C C . ARG A 1 92 ? 17.304 -7.169 -7.871 1.00 98.12 92 ARG A C 1
ATOM 711 O O . ARG A 1 92 ? 17.516 -6.198 -8.604 1.00 98.12 92 ARG A O 1
ATOM 718 N N . VAL A 1 93 ? 16.254 -7.231 -7.048 1.00 98.00 93 VAL A N 1
ATOM 719 C CA . VAL A 1 93 ? 15.255 -6.154 -6.931 1.00 98.00 93 VAL A CA 1
ATOM 720 C C . VAL A 1 93 ? 15.918 -4.853 -6.474 1.00 98.00 93 VAL A C 1
ATOM 722 O O . VAL A 1 93 ? 15.740 -3.822 -7.121 1.00 98.00 93 VAL A O 1
ATOM 725 N N . GLU A 1 94 ? 16.750 -4.892 -5.432 1.00 93.94 94 GLU A N 1
ATOM 726 C CA . GLU A 1 94 ? 17.432 -3.698 -4.913 1.00 93.94 94 GLU A CA 1
ATOM 727 C C . GLU A 1 94 ? 18.434 -3.103 -5.915 1.00 93.94 94 GLU A C 1
ATOM 729 O O . GLU A 1 94 ? 18.469 -1.887 -6.104 1.00 93.94 94 GLU A O 1
ATOM 734 N N . LYS A 1 95 ? 19.183 -3.934 -6.652 1.00 96.12 95 LYS A N 1
ATOM 735 C CA . LYS A 1 95 ? 20.037 -3.454 -7.754 1.00 96.12 95 LYS A CA 1
ATOM 736 C C . LYS A 1 95 ? 19.233 -2.776 -8.862 1.00 96.12 95 LYS A C 1
ATOM 738 O O . LYS A 1 95 ? 19.682 -1.778 -9.423 1.00 96.12 95 LYS A O 1
ATOM 743 N N . THR A 1 96 ? 18.049 -3.302 -9.170 1.00 97.88 96 THR A N 1
ATOM 744 C CA . THR A 1 96 ? 17.137 -2.707 -10.157 1.00 97.88 96 THR A CA 1
ATOM 745 C C . THR A 1 96 ? 16.632 -1.346 -9.677 1.00 97.88 96 THR A C 1
ATOM 747 O O . THR A 1 96 ? 16.683 -0.375 -10.428 1.00 97.88 96 THR A O 1
ATOM 750 N N . ILE A 1 97 ? 16.213 -1.245 -8.410 1.00 94.50 97 ILE A N 1
ATOM 751 C CA . ILE A 1 97 ? 15.789 0.016 -7.782 1.00 94.50 97 ILE A CA 1
ATOM 752 C C . ILE A 1 97 ? 16.926 1.044 -7.806 1.00 94.50 97 ILE A C 1
ATOM 754 O O . ILE A 1 97 ? 16.696 2.199 -8.165 1.00 94.50 97 ILE A O 1
ATOM 758 N N . ALA A 1 98 ? 18.145 0.636 -7.446 1.00 88.12 98 ALA A N 1
ATOM 759 C CA . ALA A 1 98 ? 19.311 1.514 -7.437 1.00 88.12 98 ALA A CA 1
ATOM 760 C C . ALA A 1 98 ? 19.613 2.080 -8.833 1.00 88.12 98 ALA A C 1
ATOM 762 O O . ALA A 1 98 ? 19.836 3.281 -8.963 1.00 88.12 98 ALA A O 1
ATOM 763 N N . PHE A 1 99 ? 19.550 1.242 -9.874 1.00 94.25 99 PHE A N 1
ATOM 764 C CA . PHE A 1 99 ? 19.704 1.691 -11.258 1.00 94.25 99 PHE A CA 1
ATOM 765 C C . PHE A 1 99 ? 18.626 2.709 -11.655 1.00 94.25 99 PHE A C 1
ATOM 767 O O . PHE A 1 99 ? 18.953 3.769 -12.180 1.00 94.25 99 PHE A O 1
ATOM 774 N N . LEU A 1 100 ? 17.352 2.438 -11.350 1.00 93.06 100 LEU A N 1
ATOM 775 C CA . LEU A 1 100 ? 16.261 3.360 -11.678 1.00 93.06 100 LEU A CA 1
ATOM 776 C C . LEU A 1 100 ? 16.386 4.719 -10.991 1.00 93.06 100 LEU A C 1
ATOM 778 O O . LEU A 1 100 ? 16.078 5.736 -11.600 1.00 93.06 100 LEU A O 1
ATOM 782 N N . ARG A 1 101 ? 16.856 4.742 -9.740 1.00 91.06 101 ARG A N 1
ATOM 783 C CA . ARG A 1 101 ? 17.078 5.983 -8.982 1.00 91.06 101 ARG A CA 1
ATOM 784 C C . ARG A 1 101 ? 18.227 6.836 -9.519 1.00 91.06 101 ARG A C 1
ATOM 786 O O . ARG A 1 101 ? 18.300 8.007 -9.167 1.00 91.06 101 ARG A O 1
ATOM 793 N N . ALA A 1 102 ? 19.119 6.261 -10.322 1.00 89.81 102 ALA A N 1
ATOM 794 C CA . ALA A 1 102 ? 20.211 6.996 -10.951 1.00 89.81 102 ALA A CA 1
ATOM 795 C C . ALA A 1 102 ? 19.786 7.707 -12.249 1.00 89.81 102 ALA A C 1
ATOM 797 O O . ALA A 1 102 ? 20.522 8.562 -12.737 1.00 89.81 102 ALA A O 1
ATOM 798 N N . LEU A 1 103 ? 18.622 7.366 -12.816 1.00 88.44 103 LEU A N 1
ATOM 799 C CA . LEU A 1 103 ? 18.088 8.033 -14.001 1.00 88.44 103 LEU A CA 1
ATOM 800 C C . LEU A 1 103 ? 17.453 9.369 -13.609 1.00 88.44 103 LEU A C 1
ATOM 802 O O . LEU A 1 103 ? 16.717 9.444 -12.627 1.00 88.44 103 LEU A O 1
ATOM 806 N N . THR A 1 104 ? 17.711 10.413 -14.394 1.00 88.06 104 THR A N 1
ATOM 807 C CA . THR A 1 104 ? 17.168 11.756 -14.153 1.00 88.06 104 THR A CA 1
ATOM 808 C C . THR A 1 104 ? 16.060 12.090 -15.156 1.00 88.06 104 THR A C 1
ATOM 810 O O . THR A 1 104 ? 16.024 11.490 -16.235 1.00 88.06 104 THR A O 1
ATOM 813 N N . PRO A 1 105 ? 15.152 13.033 -14.844 1.00 89.06 105 PRO A N 1
ATOM 814 C CA . PRO A 1 105 ? 14.121 13.473 -15.783 1.00 89.06 105 PRO A CA 1
ATOM 815 C C . PRO A 1 105 ? 14.677 13.942 -17.135 1.00 89.06 105 PRO A C 1
ATOM 817 O O . PRO A 1 105 ? 14.093 13.632 -18.168 1.00 89.06 105 PRO A O 1
ATOM 820 N N . GLU A 1 106 ? 15.831 14.612 -17.145 1.00 90.44 106 GLU A N 1
ATOM 821 C CA . GLU A 1 106 ? 16.481 15.139 -18.355 1.00 90.44 106 GLU A CA 1
ATOM 822 C C . GLU A 1 106 ? 16.945 14.015 -19.293 1.00 90.44 106 GLU A C 1
ATOM 824 O O . GLU A 1 106 ? 16.971 14.171 -20.511 1.00 90.44 106 GLU A O 1
ATOM 829 N N . ALA A 1 107 ? 17.264 12.833 -18.751 1.00 92.19 107 ALA A N 1
ATOM 830 C CA . ALA A 1 107 ? 17.631 11.675 -19.565 1.00 92.19 107 ALA A CA 1
ATOM 831 C C . ALA A 1 107 ? 16.473 11.171 -20.450 1.00 92.19 107 ALA A C 1
ATOM 833 O O . ALA A 1 107 ? 16.707 10.405 -21.387 1.00 92.19 107 ALA A O 1
ATOM 834 N N . PHE A 1 108 ? 15.236 11.576 -20.147 1.00 94.81 108 PHE A N 1
ATOM 835 C CA . PHE A 1 108 ? 14.031 11.221 -20.893 1.00 94.81 108 PHE A CA 1
ATOM 836 C C . PHE A 1 108 ? 13.620 12.279 -21.924 1.00 94.81 108 PHE A C 1
ATOM 838 O O . PHE A 1 108 ? 12.624 12.076 -22.625 1.00 94.81 108 PHE A O 1
ATOM 845 N N . ASP A 1 109 ? 14.378 13.364 -22.079 1.00 92.25 109 ASP A N 1
ATOM 846 C CA . ASP A 1 109 ? 14.072 14.396 -23.066 1.00 92.25 109 ASP A CA 1
ATOM 847 C C . ASP A 1 109 ? 14.090 13.812 -24.493 1.00 92.25 109 ASP A C 1
ATOM 849 O O . ASP A 1 109 ? 15.056 13.179 -24.933 1.00 92.25 109 ASP A O 1
ATOM 853 N N . GLY A 1 110 ? 12.975 13.978 -25.212 1.00 91.62 110 GLY A N 1
ATOM 854 C CA . GLY A 1 110 ? 12.767 13.421 -26.555 1.00 91.62 110 GLY A CA 1
ATOM 855 C C . GLY A 1 110 ? 12.646 11.892 -26.609 1.00 91.62 110 GLY A C 1
ATOM 856 O O . GLY A 1 110 ? 12.700 11.305 -27.693 1.00 91.62 110 GLY A O 1
ATOM 857 N N . SER A 1 111 ? 12.526 11.217 -25.458 1.00 94.50 111 SER A N 1
ATOM 858 C CA . SER A 1 111 ? 12.372 9.759 -25.412 1.00 94.50 111 SER A CA 1
ATOM 859 C C . SER A 1 111 ? 11.047 9.285 -26.004 1.00 94.50 111 SER A C 1
ATOM 861 O O . SER A 1 111 ? 10.983 8.165 -26.497 1.00 94.50 111 SER A O 1
ATOM 863 N N . ASP A 1 112 ? 10.010 10.120 -25.994 1.00 93.31 112 ASP A N 1
ATOM 864 C CA . ASP A 1 112 ? 8.679 9.865 -26.551 1.00 93.31 112 ASP A CA 1
ATOM 865 C C . ASP A 1 112 ? 8.731 9.560 -28.055 1.00 93.31 112 ASP A C 1
ATOM 867 O O . ASP A 1 112 ? 8.121 8.593 -28.511 1.00 93.31 112 ASP A O 1
ATOM 871 N N . ALA A 1 113 ? 9.537 10.317 -28.804 1.00 93.69 113 ALA A N 1
ATOM 872 C CA . ALA A 1 113 ? 9.718 10.151 -30.246 1.00 93.69 113 ALA A CA 1
ATOM 873 C C . ALA A 1 113 ? 10.878 9.208 -30.622 1.00 93.69 113 ALA A C 1
ATOM 875 O O . ALA A 1 113 ? 11.062 8.884 -31.799 1.00 93.69 113 ALA A O 1
ATOM 876 N N . ARG A 1 114 ? 11.689 8.762 -29.652 1.00 92.44 114 ARG A N 1
ATOM 877 C CA . ARG A 1 114 ? 12.840 7.888 -29.915 1.00 92.44 114 ARG A CA 1
ATOM 878 C C . ARG A 1 114 ? 12.372 6.538 -30.451 1.00 92.44 114 ARG A C 1
ATOM 880 O O . ARG A 1 114 ? 11.575 5.856 -29.816 1.00 92.44 114 ARG A O 1
ATOM 887 N N . MET A 1 115 ? 12.935 6.112 -31.579 1.00 93.88 115 MET A N 1
ATOM 888 C CA . MET A 1 115 ? 12.648 4.793 -32.140 1.00 93.88 115 MET A CA 1
ATOM 889 C C . MET A 1 115 ? 13.366 3.697 -31.345 1.00 93.88 115 MET A C 1
ATOM 891 O O . MET A 1 115 ? 14.594 3.627 -31.323 1.00 93.88 115 MET A O 1
ATOM 895 N N . ILE A 1 116 ? 12.588 2.832 -30.703 1.00 92.31 116 ILE A N 1
ATOM 896 C CA . ILE A 1 116 ? 13.053 1.687 -29.928 1.00 92.31 116 ILE A CA 1
ATOM 897 C C . ILE A 1 116 ? 13.026 0.444 -30.813 1.00 92.31 116 ILE A C 1
ATOM 899 O O . ILE A 1 116 ? 11.954 -0.032 -31.194 1.00 92.31 116 ILE A O 1
ATOM 903 N N . ASP A 1 117 ? 14.207 -0.094 -31.125 1.00 85.50 117 ASP A N 1
ATOM 904 C CA . ASP A 1 117 ? 14.331 -1.342 -31.877 1.00 85.50 117 ASP A CA 1
ATOM 905 C C . ASP A 1 117 ? 13.925 -2.558 -31.022 1.00 85.50 117 ASP A C 1
ATOM 907 O O . ASP A 1 117 ? 14.315 -2.720 -29.861 1.00 85.50 117 ASP A O 1
ATOM 911 N N . GLN A 1 118 ? 13.131 -3.435 -31.631 1.00 75.81 118 GLN A N 1
ATOM 912 C CA . GLN A 1 118 ? 12.613 -4.669 -31.050 1.00 75.81 118 GLN A CA 1
ATOM 913 C C . GLN A 1 118 ? 13.030 -5.914 -31.833 1.00 75.81 118 GLN A C 1
ATOM 915 O O . GLN A 1 118 ? 12.425 -6.978 -31.682 1.00 75.81 118 GLN A O 1
ATOM 920 N N . SER A 1 119 ? 14.066 -5.815 -32.662 1.00 70.62 119 SER A N 1
ATOM 921 C CA . SER A 1 119 ? 14.647 -6.923 -33.424 1.00 70.62 119 SER A CA 1
ATOM 922 C C . SER A 1 119 ? 14.899 -8.181 -32.574 1.00 70.62 119 SER A C 1
ATOM 924 O O . SER A 1 119 ? 14.632 -9.294 -33.032 1.00 70.62 119 SER A O 1
ATOM 926 N N . TYR A 1 120 ? 15.259 -8.026 -31.293 1.00 67.06 120 TYR A N 1
ATOM 927 C CA . TYR A 1 120 ? 15.414 -9.133 -30.335 1.00 67.06 120 TYR A CA 1
ATOM 928 C C . TYR A 1 120 ? 14.137 -9.973 -30.107 1.00 67.06 120 TYR A C 1
ATOM 930 O O . TYR A 1 120 ? 14.233 -11.133 -29.709 1.00 67.06 120 TYR A O 1
ATOM 938 N N . ARG A 1 121 ? 12.939 -9.433 -30.380 1.00 62.78 121 ARG A N 1
ATOM 939 C CA . ARG A 1 121 ? 11.647 -10.147 -30.299 1.00 62.78 121 ARG A CA 1
ATOM 940 C C . ARG A 1 121 ? 11.227 -10.814 -31.615 1.00 62.78 121 ARG A C 1
ATOM 942 O O . ARG A 1 121 ? 10.104 -11.296 -31.703 1.00 62.78 121 ARG A O 1
ATOM 949 N N . ARG A 1 122 ? 12.087 -10.834 -32.646 1.00 58.78 122 ARG A N 1
ATOM 950 C CA . ARG A 1 122 ? 11.781 -11.325 -34.013 1.00 58.78 122 ARG A CA 1
ATOM 951 C C . ARG A 1 122 ? 10.593 -10.624 -34.695 1.00 58.78 122 ARG A C 1
ATOM 953 O O . ARG A 1 122 ? 10.102 -11.115 -35.704 1.00 58.78 122 ARG A O 1
ATOM 960 N N . ALA A 1 123 ? 10.146 -9.484 -34.164 1.00 59.22 123 ALA A N 1
ATOM 961 C CA . ALA A 1 123 ? 8.997 -8.740 -34.677 1.00 59.22 123 ALA A CA 1
ATOM 962 C C . ALA A 1 123 ? 9.381 -7.642 -35.685 1.00 59.22 123 ALA A C 1
ATOM 964 O O . ALA A 1 123 ? 8.510 -7.163 -36.393 1.00 59.22 123 ALA A O 1
ATOM 965 N N . GLY A 1 124 ? 10.657 -7.242 -35.779 1.00 54.56 124 GLY A N 1
ATOM 966 C CA . GLY A 1 124 ? 11.161 -6.324 -36.816 1.00 54.56 124 GLY A CA 1
ATOM 967 C C . GLY A 1 124 ? 10.570 -4.903 -36.839 1.00 54.56 124 GLY A C 1
ATOM 968 O O . GLY A 1 124 ? 10.922 -4.131 -37.724 1.00 54.56 124 GLY A O 1
ATOM 969 N N . VAL A 1 125 ? 9.696 -4.536 -35.896 1.00 72.81 125 VAL A N 1
ATOM 970 C CA . VAL A 1 125 ? 9.026 -3.228 -35.866 1.00 72.81 125 VAL A CA 1
ATOM 971 C C . VAL A 1 125 ? 9.629 -2.363 -34.762 1.00 72.81 125 VAL A C 1
ATOM 973 O O . VAL A 1 125 ? 9.431 -2.616 -33.570 1.00 72.81 125 VAL A O 1
ATOM 976 N N . ALA A 1 126 ? 10.375 -1.334 -35.161 1.00 84.94 126 ALA A N 1
ATOM 977 C CA . ALA A 1 126 ? 10.748 -0.257 -34.256 1.00 84.94 126 ALA A CA 1
ATOM 978 C C . ALA A 1 126 ? 9.494 0.546 -33.869 1.00 84.94 126 ALA A C 1
ATOM 980 O O . ALA A 1 126 ? 8.624 0.774 -34.709 1.00 84.94 126 ALA A O 1
ATOM 981 N N . MET A 1 127 ? 9.397 0.976 -32.611 1.00 91.06 127 MET A N 1
ATOM 982 C CA . MET A 1 127 ? 8.267 1.768 -32.099 1.00 91.06 127 MET A CA 1
ATOM 983 C C . MET A 1 127 ? 8.764 3.092 -31.533 1.00 91.06 127 MET A C 1
ATOM 985 O O . MET A 1 127 ? 9.857 3.129 -30.973 1.00 91.06 127 MET A O 1
ATOM 989 N N . ALA A 1 128 ? 7.967 4.157 -31.640 1.00 94.19 128 ALA A N 1
ATOM 990 C CA . ALA A 1 128 ? 8.226 5.376 -30.879 1.00 94.19 128 ALA A CA 1
ATOM 991 C C . ALA A 1 128 ? 8.210 5.056 -29.372 1.00 94.19 128 ALA A C 1
ATOM 993 O O . ALA A 1 128 ? 7.516 4.133 -28.935 1.00 94.19 128 ALA A O 1
ATOM 994 N N . GLY A 1 129 ? 8.990 5.777 -28.570 1.00 94.31 129 GLY A N 1
ATOM 995 C CA . GLY A 1 129 ? 9.150 5.480 -27.149 1.00 94.31 129 GLY A CA 1
ATOM 996 C C . GLY A 1 129 ? 7.846 5.570 -26.358 1.00 94.31 129 GLY A C 1
ATOM 997 O O . GLY A 1 129 ? 7.633 4.751 -25.465 1.00 94.31 129 GLY A O 1
ATOM 998 N N . GLU A 1 130 ? 6.941 6.481 -26.721 1.00 94.19 130 GLU A N 1
ATOM 999 C CA . GLU A 1 130 ? 5.603 6.568 -26.122 1.00 94.19 130 GLU A CA 1
ATOM 1000 C C . GLU A 1 130 ? 4.778 5.293 -26.384 1.00 94.19 130 GLU A C 1
ATOM 1002 O O . GLU A 1 130 ? 4.207 4.712 -25.452 1.00 94.19 130 GLU A O 1
ATOM 1007 N N . ASP A 1 131 ? 4.781 4.802 -27.627 1.00 93.44 131 ASP A N 1
ATOM 1008 C CA . ASP A 1 131 ? 4.098 3.561 -28.002 1.00 93.44 131 ASP A CA 1
ATOM 1009 C C . ASP A 1 131 ? 4.753 2.349 -27.334 1.00 93.44 131 ASP A C 1
ATOM 1011 O O . ASP A 1 131 ? 4.067 1.474 -26.806 1.00 93.44 131 ASP A O 1
ATOM 1015 N N . TYR A 1 132 ? 6.086 2.300 -27.304 1.00 94.19 132 TYR A N 1
ATOM 1016 C CA . TYR A 1 132 ? 6.835 1.255 -26.610 1.00 94.19 132 TYR A CA 1
ATOM 1017 C C . TYR A 1 132 ? 6.484 1.217 -25.115 1.00 94.19 132 TYR A C 1
ATOM 1019 O O . TYR A 1 132 ? 6.248 0.138 -24.562 1.00 94.19 132 TYR A O 1
ATOM 1027 N N . LEU A 1 133 ? 6.414 2.380 -24.458 1.00 94.69 133 LEU A N 1
ATOM 1028 C CA . LEU A 1 133 ? 6.067 2.492 -23.045 1.00 94.69 133 LEU A CA 1
ATOM 1029 C C . LEU A 1 133 ? 4.659 1.942 -22.775 1.00 94.69 133 LEU A C 1
ATOM 1031 O O . LEU A 1 133 ? 4.486 1.081 -21.906 1.00 94.69 133 LEU A O 1
ATOM 1035 N N . ARG A 1 134 ? 3.663 2.429 -23.526 1.00 94.19 134 ARG A N 1
ATOM 1036 C CA . ARG A 1 134 ? 2.241 2.132 -23.293 1.00 94.19 134 ARG A CA 1
ATOM 1037 C C . ARG A 1 134 ? 1.817 0.750 -23.770 1.00 94.19 134 ARG A C 1
ATOM 1039 O O . ARG A 1 134 ? 1.043 0.096 -23.079 1.00 94.19 134 ARG A O 1
ATOM 1046 N N . ALA A 1 135 ? 2.296 0.311 -24.930 1.00 92.44 135 ALA A N 1
ATOM 1047 C CA . ALA A 1 135 ? 1.838 -0.925 -25.559 1.00 92.44 135 ALA A CA 1
ATOM 1048 C C . ALA A 1 135 ? 2.671 -2.149 -25.164 1.00 92.44 135 ALA A C 1
ATOM 1050 O O . ALA A 1 135 ? 2.188 -3.273 -25.291 1.00 92.44 135 ALA A O 1
ATOM 1051 N N . LEU A 1 136 ? 3.905 -1.956 -24.677 1.00 92.81 136 LEU A N 1
ATOM 1052 C CA . LEU A 1 136 ? 4.795 -3.073 -24.372 1.00 92.81 136 LEU A CA 1
ATOM 1053 C C . LEU A 1 136 ? 5.379 -3.033 -22.965 1.00 92.81 136 LEU A C 1
ATOM 1055 O O . LEU A 1 136 ? 5.180 -3.988 -22.220 1.00 92.81 136 LEU A O 1
ATOM 1059 N N . LEU A 1 137 ? 6.093 -1.971 -22.588 1.00 95.56 137 LEU A N 1
ATOM 1060 C CA . LEU A 1 137 ? 6.837 -1.945 -21.328 1.00 95.56 137 LEU A CA 1
ATOM 1061 C C . LEU A 1 137 ? 5.915 -2.078 -20.111 1.00 95.56 137 LEU A C 1
ATOM 1063 O O . LEU A 1 137 ? 6.082 -3.012 -19.325 1.00 95.56 137 LEU A O 1
ATOM 1067 N N . LEU A 1 138 ? 4.945 -1.171 -19.953 1.00 96.62 138 LEU A N 1
ATOM 1068 C CA . LEU A 1 138 ? 4.052 -1.191 -18.792 1.00 96.62 138 LEU A CA 1
ATOM 1069 C C . LEU A 1 138 ? 3.160 -2.442 -18.768 1.00 96.62 138 LEU A C 1
ATOM 1071 O O . LEU A 1 138 ? 3.129 -3.094 -17.722 1.00 96.62 138 LEU A O 1
ATOM 1075 N N . PRO A 1 139 ? 2.496 -2.852 -19.872 1.00 97.44 139 PRO A N 1
ATOM 1076 C CA . PRO A 1 139 ? 1.703 -4.079 -19.873 1.00 97.44 139 PRO A CA 1
ATOM 1077 C C . PRO A 1 139 ? 2.520 -5.318 -19.499 1.00 97.44 139 PRO A C 1
ATOM 1079 O O . PRO A 1 139 ? 2.069 -6.129 -18.694 1.00 97.44 139 PRO A O 1
ATOM 1082 N N . ASN A 1 140 ? 3.742 -5.451 -20.028 1.00 97.31 140 ASN A N 1
ATOM 1083 C CA . ASN A 1 140 ? 4.601 -6.600 -19.750 1.00 97.31 140 ASN A CA 1
ATOM 1084 C C . ASN A 1 140 ? 5.083 -6.596 -18.289 1.00 97.31 140 ASN A C 1
ATOM 1086 O O . ASN A 1 140 ? 4.970 -7.607 -17.600 1.00 97.31 140 ASN A O 1
ATOM 1090 N N . PHE A 1 141 ? 5.530 -5.447 -17.776 1.00 98.56 141 PHE A N 1
ATOM 1091 C CA . PHE A 1 141 ? 5.922 -5.307 -16.373 1.00 98.56 141 PHE A CA 1
ATOM 1092 C C . PHE A 1 141 ? 4.780 -5.665 -15.409 1.00 98.56 141 PHE A C 1
ATOM 1094 O O . PHE A 1 141 ? 4.968 -6.482 -14.505 1.00 98.56 141 PHE A O 1
ATOM 1101 N N . TYR A 1 142 ? 3.585 -5.101 -15.620 1.00 98.38 142 TYR A N 1
ATOM 1102 C CA . TYR A 1 142 ? 2.434 -5.367 -14.755 1.00 98.38 142 TYR A CA 1
ATOM 1103 C C . TYR A 1 142 ? 1.914 -6.796 -14.878 1.00 98.38 142 TYR A C 1
ATOM 1105 O O . TYR A 1 142 ? 1.468 -7.352 -13.878 1.00 98.38 142 TYR A O 1
ATOM 1113 N N . PHE A 1 143 ? 2.021 -7.418 -16.055 1.00 98.62 143 PHE A N 1
ATOM 1114 C CA . PHE A 1 143 ? 1.704 -8.832 -16.221 1.00 98.62 143 PHE A CA 1
ATOM 1115 C C . PHE A 1 143 ? 2.559 -9.700 -15.291 1.00 98.62 143 PHE A C 1
ATOM 1117 O O . PHE A 1 143 ? 2.018 -10.454 -14.486 1.00 98.62 143 PHE A O 1
ATOM 1124 N N . HIS A 1 144 ? 3.886 -9.549 -15.329 1.00 98.69 144 HIS A N 1
ATOM 1125 C CA . HIS A 1 144 ? 4.779 -10.347 -14.483 1.00 98.69 144 HIS A CA 1
ATOM 1126 C C . HIS A 1 144 ? 4.591 -10.056 -12.986 1.00 98.69 144 HIS A C 1
ATOM 1128 O O . HIS A 1 144 ? 4.633 -10.980 -12.172 1.00 98.69 144 HIS A O 1
ATOM 1134 N N . LEU A 1 145 ? 4.300 -8.803 -12.618 1.00 98.38 145 LEU A N 1
ATOM 1135 C CA . LEU A 1 145 ? 3.965 -8.431 -11.241 1.00 98.38 145 LEU A CA 1
ATOM 1136 C C . LEU A 1 145 ? 2.666 -9.105 -10.757 1.00 98.38 145 LEU A C 1
ATOM 1138 O O . LEU A 1 145 ? 2.625 -9.666 -9.661 1.00 98.38 145 LEU A O 1
ATOM 1142 N N . ALA A 1 146 ? 1.613 -9.083 -11.578 1.00 98.38 146 ALA A N 1
ATOM 1143 C CA . ALA A 1 146 ? 0.317 -9.680 -11.256 1.00 98.38 146 ALA A CA 1
ATOM 1144 C C . ALA A 1 146 ? 0.372 -11.215 -11.224 1.00 98.38 146 ALA A C 1
ATOM 1146 O O . ALA A 1 146 ? -0.253 -11.839 -10.365 1.00 98.38 146 ALA A O 1
ATOM 1147 N N . VAL A 1 147 ? 1.150 -11.837 -12.113 1.00 98.69 147 VAL A N 1
ATOM 1148 C CA . VAL A 1 147 ? 1.371 -13.289 -12.094 1.00 98.69 147 VAL A CA 1
ATOM 1149 C C . VAL A 1 147 ? 2.153 -13.696 -10.844 1.00 98.69 147 VAL A C 1
ATOM 1151 O O . VAL A 1 147 ? 1.765 -14.664 -10.195 1.00 98.69 147 VAL A O 1
ATOM 1154 N N . ALA A 1 148 ? 3.183 -12.942 -10.441 1.00 98.69 148 ALA A N 1
ATOM 1155 C CA . ALA A 1 148 ? 3.898 -13.199 -9.189 1.00 98.69 148 ALA A CA 1
ATOM 1156 C C . ALA A 1 148 ? 2.968 -13.115 -7.963 1.00 98.69 148 ALA A C 1
ATOM 1158 O O . ALA A 1 148 ? 2.973 -14.022 -7.129 1.00 98.69 148 ALA A O 1
ATOM 1159 N N . HIS A 1 149 ? 2.116 -12.082 -7.894 1.00 98.44 149 HIS A N 1
ATOM 1160 C CA . HIS A 1 149 ? 1.071 -11.965 -6.868 1.00 98.44 149 HIS A CA 1
ATOM 1161 C C . HIS A 1 149 ? 0.155 -13.196 -6.850 1.00 98.44 149 HIS A C 1
ATOM 1163 O O . HIS A 1 149 ? -0.101 -13.780 -5.798 1.00 98.44 149 HIS A O 1
ATOM 1169 N N . SER A 1 150 ? -0.317 -13.601 -8.029 1.00 98.31 150 SER A N 1
ATOM 1170 C CA . SER A 1 150 ? -1.276 -14.693 -8.184 1.00 98.31 150 SER A CA 1
ATOM 1171 C C . SER A 1 150 ? -0.679 -16.045 -7.796 1.00 98.31 150 SER A C 1
ATOM 1173 O O . SER A 1 150 ? -1.339 -16.801 -7.093 1.00 98.31 150 SER A O 1
ATOM 1175 N N . ILE A 1 151 ? 0.572 -16.335 -8.180 1.00 98.62 151 ILE A N 1
ATOM 1176 C CA . ILE A 1 151 ? 1.278 -17.559 -7.764 1.00 98.62 151 ILE A CA 1
ATOM 1177 C C . ILE A 1 151 ? 1.385 -17.614 -6.238 1.00 98.62 151 ILE A C 1
ATOM 1179 O O . ILE A 1 151 ? 1.038 -18.623 -5.636 1.00 98.62 151 ILE A O 1
ATOM 1183 N N . LEU A 1 152 ? 1.826 -16.529 -5.598 1.00 98.00 152 LEU A N 1
ATOM 1184 C CA . LEU A 1 152 ? 1.998 -16.495 -4.145 1.00 98.00 152 LEU A CA 1
ATOM 1185 C C . LEU A 1 152 ? 0.670 -16.650 -3.399 1.00 98.00 152 LEU A C 1
ATOM 1187 O O . LEU A 1 152 ? 0.585 -17.439 -2.458 1.00 98.00 152 LEU A O 1
ATOM 1191 N N . ARG A 1 153 ? -0.376 -15.942 -3.843 1.00 95.56 153 ARG A N 1
ATOM 1192 C CA . ARG A 1 153 ? -1.719 -16.070 -3.266 1.00 95.56 153 ARG A CA 1
ATOM 1193 C C . ARG A 1 153 ? -2.283 -17.477 -3.477 1.00 95.56 153 ARG A C 1
ATOM 1195 O O . ARG A 1 153 ? -2.877 -18.022 -2.554 1.00 95.56 153 ARG A O 1
ATOM 1202 N N . HIS A 1 154 ? -2.049 -18.085 -4.642 1.00 96.56 154 HIS A N 1
ATOM 1203 C CA . HIS A 1 154 ? -2.445 -19.466 -4.931 1.00 96.56 154 HIS A CA 1
ATOM 1204 C C . HIS A 1 154 ? -1.729 -20.485 -4.032 1.00 96.56 154 HIS A C 1
ATOM 1206 O O . HIS A 1 154 ? -2.368 -21.417 -3.556 1.00 96.56 154 HIS A O 1
ATOM 1212 N N . GLN A 1 155 ? -0.445 -20.267 -3.725 1.00 95.62 155 GLN A N 1
ATOM 1213 C CA . GLN A 1 155 ? 0.315 -21.108 -2.792 1.00 95.62 155 GLN A CA 1
ATOM 1214 C C . GLN A 1 155 ? -0.121 -20.956 -1.326 1.00 95.62 155 GLN A C 1
ATOM 1216 O O . GLN A 1 155 ? 0.329 -21.723 -0.481 1.00 95.62 155 GLN A O 1
ATOM 1221 N N . GLY A 1 156 ? -0.990 -19.992 -1.004 1.00 87.88 156 GLY A N 1
ATOM 1222 C CA . GLY A 1 156 ? -1.484 -19.759 0.355 1.00 87.88 156 GLY A CA 1
ATOM 1223 C C . GLY A 1 156 ? -0.736 -18.672 1.132 1.00 87.88 156 GLY A C 1
ATOM 1224 O O . GLY A 1 156 ? -1.010 -18.479 2.316 1.00 87.88 156 GLY A O 1
ATOM 1225 N N . ILE A 1 157 ? 0.168 -17.915 0.495 1.00 90.19 157 ILE A N 1
ATOM 1226 C CA . ILE A 1 157 ? 0.738 -16.710 1.113 1.00 90.19 157 ILE A CA 1
ATOM 1227 C C . ILE A 1 157 ? -0.361 -15.646 1.208 1.00 90.19 157 ILE A C 1
ATOM 1229 O O . ILE A 1 157 ? -1.015 -15.310 0.217 1.00 90.19 157 ILE A O 1
ATOM 1233 N N . ARG A 1 158 ? -0.553 -15.076 2.403 1.00 84.88 158 ARG A N 1
ATOM 1234 C CA . ARG A 1 158 ? -1.576 -14.051 2.661 1.00 84.88 158 ARG A CA 1
ATOM 1235 C C . ARG A 1 158 ? -1.203 -12.716 1.996 1.00 84.88 158 ARG A C 1
ATOM 1237 O O . ARG A 1 158 ? -0.581 -11.844 2.606 1.00 84.88 158 ARG A O 1
ATOM 1244 N N . LEU A 1 159 ? -1.593 -12.573 0.729 1.00 85.94 159 LEU A N 1
ATOM 1245 C CA . LEU A 1 159 ? -1.462 -11.356 -0.079 1.00 85.94 159 LEU A CA 1
ATOM 1246 C C . LEU A 1 159 ? -2.828 -10.816 -0.477 1.00 85.94 159 LEU A C 1
ATOM 1248 O O . LEU A 1 159 ? -3.610 -11.568 -1.037 1.00 85.94 159 LEU A O 1
ATOM 1252 N N . GLY A 1 160 ? -3.100 -9.535 -0.261 1.00 81.81 160 GLY A N 1
ATOM 1253 C CA . GLY A 1 160 ? -4.303 -8.843 -0.725 1.00 81.81 160 GLY A CA 1
ATOM 1254 C C . GLY A 1 160 ? -4.020 -7.836 -1.839 1.00 81.81 160 GLY A C 1
ATOM 1255 O O . GLY A 1 160 ? -2.875 -7.574 -2.215 1.00 81.81 160 GLY A O 1
ATOM 1256 N N . LYS A 1 161 ? -5.079 -7.216 -2.360 1.00 84.38 161 LYS A N 1
ATOM 1257 C CA . LYS A 1 161 ? -4.965 -6.164 -3.376 1.00 84.38 161 LYS A CA 1
ATOM 1258 C C . LYS A 1 161 ? -4.183 -4.944 -2.870 1.00 84.38 161 LYS A C 1
ATOM 1260 O O . LYS A 1 161 ? -3.434 -4.363 -3.654 1.00 84.38 161 LYS A O 1
ATOM 1265 N N . SER A 1 162 ? -4.269 -4.613 -1.581 1.00 79.44 162 SER A N 1
ATOM 1266 C CA . SER A 1 162 ? -3.427 -3.592 -0.939 1.00 79.44 162 SER A CA 1
ATOM 1267 C C . SER A 1 162 ? -1.930 -3.895 -1.078 1.00 79.44 162 SER A C 1
ATOM 1269 O O . SER A 1 162 ? -1.154 -3.001 -1.403 1.00 79.44 162 SER A O 1
ATOM 1271 N N . ASP A 1 163 ? -1.522 -5.163 -0.952 1.00 85.94 163 ASP A N 1
ATOM 1272 C CA . ASP A 1 163 ? -0.128 -5.566 -1.162 1.00 85.94 163 ASP A CA 1
ATOM 1273 C C . ASP A 1 163 ? 0.312 -5.399 -2.621 1.00 85.94 163 ASP A C 1
ATOM 1275 O O . ASP A 1 163 ? 1.467 -5.085 -2.881 1.00 85.94 163 ASP A O 1
ATOM 1279 N N . TYR A 1 164 ? -0.591 -5.613 -3.586 1.00 91.94 164 TYR A N 1
ATOM 1280 C CA . TYR A 1 164 ? -0.321 -5.377 -5.010 1.00 91.94 164 TYR A CA 1
ATOM 1281 C C . TYR A 1 164 ? -0.265 -3.891 -5.370 1.00 91.94 164 TYR A C 1
ATOM 1283 O O . TYR A 1 164 ? 0.552 -3.477 -6.193 1.00 91.94 164 TYR A O 1
ATOM 1291 N N . LEU A 1 165 ? -1.148 -3.078 -4.788 1.00 85.69 165 LEU A N 1
ATOM 1292 C CA . LEU A 1 165 ? -1.150 -1.637 -5.017 1.00 85.69 165 LEU A CA 1
ATOM 1293 C C . LEU A 1 165 ? 0.068 -0.962 -4.379 1.00 85.69 165 LEU A C 1
ATOM 1295 O O . LEU A 1 165 ? 0.586 -0.006 -4.962 1.00 85.69 165 LEU A O 1
ATOM 1299 N N . GLY A 1 166 ? 0.551 -1.498 -3.253 1.00 80.44 166 GLY A N 1
ATOM 1300 C CA . GLY A 1 166 ? 1.608 -0.898 -2.448 1.00 80.44 166 GLY A CA 1
ATOM 1301 C C . GLY A 1 166 ? 1.125 0.366 -1.732 1.00 80.44 166 GLY A C 1
ATOM 1302 O O . GLY A 1 166 ? -0.073 0.625 -1.634 1.00 80.44 166 GLY A O 1
ATOM 1303 N N . ALA A 1 167 ? 2.065 1.172 -1.234 1.00 67.19 167 ALA A N 1
ATOM 1304 C CA . ALA A 1 167 ? 1.737 2.465 -0.635 1.00 67.19 167 ALA A CA 1
ATOM 1305 C C . ALA A 1 167 ? 1.126 3.403 -1.692 1.00 67.19 167 ALA A C 1
ATOM 1307 O O . ALA A 1 167 ? 1.784 3.718 -2.690 1.00 67.19 167 ALA A O 1
ATOM 1308 N N . LEU A 1 168 ? -0.117 3.847 -1.482 1.00 62.03 168 LEU A N 1
ATOM 1309 C CA . LEU A 1 168 ? -0.758 4.822 -2.360 1.00 62.03 168 LEU A CA 1
ATOM 1310 C C . LEU A 1 168 ? -0.284 6.241 -1.997 1.00 62.03 168 LEU A C 1
ATOM 1312 O O . LEU A 1 168 ? -0.108 6.557 -0.816 1.00 62.03 168 LEU A O 1
ATOM 1316 N N . PRO A 1 169 ? -0.080 7.130 -2.984 1.00 47.38 169 PRO A N 1
ATOM 1317 C CA . PRO A 1 169 ? 0.184 8.538 -2.711 1.00 47.38 169 PRO A CA 1
ATOM 1318 C C . PRO A 1 169 ? -0.952 9.142 -1.878 1.00 47.38 169 PRO A C 1
ATOM 1320 O O . PRO A 1 169 ? -2.119 9.008 -2.233 1.00 47.38 169 PRO A O 1
ATOM 1323 N N . GLY A 1 170 ? -0.612 9.792 -0.765 1.00 43.38 170 GLY A N 1
ATOM 1324 C CA . GLY A 1 170 ? -1.592 10.406 0.134 1.00 43.38 170 GLY A CA 1
ATOM 1325 C C . GLY A 1 170 ? -2.266 9.450 1.123 1.00 43.38 170 GLY A C 1
ATOM 1326 O O . GLY A 1 170 ? -2.832 9.935 2.092 1.00 43.38 170 GLY A O 1
ATOM 1327 N N . SER A 1 171 ? -2.155 8.123 0.967 1.00 44.31 171 SER A N 1
ATOM 1328 C CA . SER A 1 171 ? -2.599 7.195 2.012 1.00 44.31 171 SER A CA 1
ATOM 1329 C C . SER A 1 171 ? -1.502 7.069 3.069 1.00 44.31 171 SER A C 1
ATOM 1331 O O . SER A 1 171 ? -0.502 6.379 2.851 1.00 44.31 171 SER A O 1
ATOM 1333 N N . GLN A 1 172 ? -1.661 7.722 4.218 1.00 46.66 172 GLN A N 1
ATOM 1334 C CA . GLN A 1 172 ? -0.888 7.335 5.392 1.00 46.66 172 GLN A CA 1
ATOM 1335 C C . GLN A 1 172 ? -1.589 6.126 6.009 1.00 46.66 172 GLN A C 1
ATOM 1337 O O . GLN A 1 172 ? -2.625 6.256 6.652 1.00 46.66 172 GLN A O 1
ATOM 1342 N N . ALA A 1 173 ? -1.044 4.925 5.795 1.00 49.78 173 ALA A N 1
ATOM 1343 C CA . ALA A 1 173 ? -1.351 3.832 6.710 1.00 49.78 173 ALA A CA 1
ATOM 1344 C C . ALA A 1 173 ? -0.996 4.316 8.122 1.00 49.78 173 ALA A C 1
ATOM 1346 O O . ALA A 1 173 ? 0.055 4.945 8.292 1.00 49.78 173 ALA A O 1
ATOM 1347 N N . LEU A 1 174 ? -1.865 4.059 9.104 1.00 55.19 174 LEU A N 1
ATOM 1348 C CA . LEU A 1 174 ? -1.580 4.410 10.493 1.00 55.19 174 LEU A CA 1
ATOM 1349 C C . LEU A 1 174 ? -0.203 3.849 10.845 1.00 55.19 174 LEU A C 1
ATOM 1351 O O . LEU A 1 174 ? 0.030 2.642 10.727 1.00 55.19 174 LEU A O 1
ATOM 1355 N N . ALA A 1 175 ? 0.730 4.733 11.204 1.00 56.09 175 ALA A N 1
ATOM 1356 C CA . ALA A 1 175 ? 2.035 4.300 11.667 1.00 56.09 175 ALA A CA 1
ATOM 1357 C C . ALA A 1 175 ? 1.814 3.376 12.868 1.00 56.09 175 ALA A C 1
ATOM 1359 O O . ALA A 1 175 ? 1.018 3.689 13.750 1.00 56.09 175 ALA A O 1
ATOM 1360 N N . SER A 1 176 ? 2.489 2.228 12.881 1.00 50.16 176 SER A N 1
ATOM 1361 C CA . SER A 1 176 ? 2.387 1.287 13.990 1.00 50.16 176 SER A CA 1
ATOM 1362 C C . SER A 1 176 ? 2.829 1.995 15.274 1.00 50.16 176 SER A C 1
ATOM 1364 O O . SER A 1 176 ? 4.005 2.374 15.349 1.00 50.16 176 SER A O 1
ATOM 1366 N N . PRO A 1 177 ? 1.972 2.158 16.300 1.00 51.34 177 PRO A N 1
ATOM 1367 C CA . PRO A 1 177 ? 2.488 2.456 17.621 1.00 51.34 177 PRO A CA 1
ATOM 1368 C C . PRO A 1 177 ? 3.407 1.291 17.974 1.00 51.34 177 PRO A C 1
ATOM 1370 O O . PRO A 1 177 ? 3.044 0.119 17.830 1.00 51.34 177 PRO A O 1
ATOM 1373 N N . GLY A 1 178 ? 4.644 1.586 18.366 1.00 51.91 178 GLY A N 1
ATOM 1374 C CA . GLY A 1 178 ? 5.456 0.565 19.017 1.00 51.91 178 GLY A CA 1
ATOM 1375 C C . GLY A 1 178 ? 4.731 0.056 20.269 1.00 51.91 178 GLY A C 1
ATOM 1376 O O . GLY A 1 178 ? 3.778 0.676 20.741 1.00 51.91 178 GLY A O 1
ATOM 1377 N N . ASN A 1 179 ? 5.230 -1.016 20.885 1.00 56.78 179 ASN A N 1
ATOM 1378 C CA . ASN A 1 179 ? 4.699 -1.559 22.152 1.00 56.78 179 ASN A CA 1
ATOM 1379 C C . ASN A 1 179 ? 4.659 -0.552 23.335 1.00 56.78 179 ASN A C 1
ATOM 1381 O O . ASN A 1 179 ? 4.320 -0.937 24.449 1.00 56.78 179 ASN A O 1
ATOM 1385 N N . ALA A 1 180 ? 5.043 0.710 23.128 1.00 63.06 180 ALA A N 1
ATOM 1386 C CA . ALA A 1 180 ? 5.030 1.774 24.121 1.00 63.06 180 ALA A CA 1
ATOM 1387 C C . ALA A 1 180 ? 3.614 2.243 24.509 1.00 63.06 180 ALA A C 1
ATOM 1389 O O . ALA A 1 180 ? 3.448 2.739 25.620 1.00 63.06 180 ALA A O 1
ATOM 1390 N N . HIS A 1 181 ? 2.615 2.074 23.632 1.00 73.88 181 HIS A N 1
ATOM 1391 C CA . HIS A 1 181 ? 1.256 2.598 23.825 1.00 73.88 181 HIS A CA 1
ATOM 1392 C C . HIS A 1 181 ? 0.200 1.517 23.529 1.00 73.88 181 HIS A C 1
ATOM 1394 O O . HIS A 1 181 ? -0.342 1.476 22.423 1.00 73.88 181 HIS A O 1
ATOM 1400 N N . PRO A 1 182 ? -0.046 0.577 24.462 1.00 80.50 182 PRO A N 1
ATOM 1401 C CA . PRO A 1 182 ? -0.927 -0.559 24.215 1.00 80.50 182 PRO A CA 1
ATOM 1402 C C . PRO A 1 182 ? -2.383 -0.118 24.035 1.00 80.50 182 PRO A C 1
ATOM 1404 O O . PRO A 1 182 ? -2.913 0.632 24.848 1.00 80.50 182 PRO A O 1
ATOM 1407 N N . VAL A 1 183 ? -3.047 -0.646 23.007 1.00 88.31 183 VAL A N 1
ATOM 1408 C CA . VAL A 1 183 ? -4.469 -0.387 22.733 1.00 88.31 183 VAL A CA 1
ATOM 1409 C C . VAL A 1 183 ? -5.267 -1.668 22.879 1.00 88.31 183 VAL A C 1
ATOM 1411 O O . VAL A 1 183 ? -4.889 -2.718 22.360 1.00 88.31 183 VAL A O 1
ATOM 1414 N N . ARG A 1 184 ? -6.390 -1.591 23.602 1.00 91.56 184 ARG A N 1
ATOM 1415 C CA . ARG A 1 184 ? -7.275 -2.743 23.807 1.00 91.56 184 ARG A CA 1
ATOM 1416 C C . ARG A 1 184 ? -8.469 -2.666 22.870 1.00 91.56 184 ARG A C 1
ATOM 1418 O O . ARG A 1 184 ? -9.239 -1.710 22.931 1.00 91.56 184 ARG A O 1
ATOM 1425 N N . PHE A 1 185 ? -8.661 -3.711 22.076 1.00 93.94 185 PHE A N 1
ATOM 1426 C CA . PHE A 1 185 ? -9.787 -3.817 21.157 1.00 93.94 185 PHE A CA 1
ATOM 1427 C C . PHE A 1 185 ? -10.976 -4.513 21.810 1.00 93.94 185 PHE A C 1
ATOM 1429 O O . PHE A 1 185 ? -10.826 -5.542 22.477 1.00 93.94 185 PHE A O 1
ATOM 1436 N N . LEU A 1 186 ? -12.157 -3.948 21.595 1.00 95.75 186 LEU A N 1
ATOM 1437 C CA . LEU A 1 186 ? -13.426 -4.422 22.122 1.00 95.75 186 LEU A CA 1
ATOM 1438 C C . LEU A 1 186 ? -14.340 -4.856 20.978 1.00 95.75 186 LEU A C 1
ATOM 1440 O O . LEU A 1 186 ? -14.427 -4.196 19.940 1.00 95.75 186 LEU A O 1
ATOM 1444 N N . THR A 1 187 ? -15.054 -5.955 21.198 1.00 94.88 187 THR A N 1
ATOM 1445 C CA . THR A 1 187 ? -16.253 -6.296 20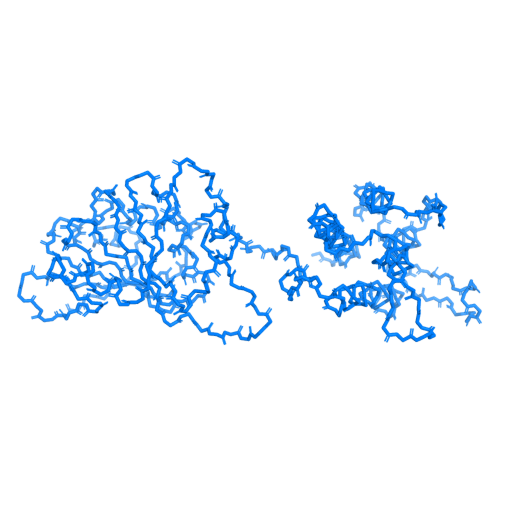.434 1.00 94.88 187 THR A CA 1
ATOM 1446 C C . THR A 1 187 ? -17.320 -5.225 20.619 1.00 94.88 187 THR A C 1
ATOM 1448 O O . THR A 1 187 ? -17.308 -4.476 21.597 1.00 94.88 187 THR A O 1
ATOM 1451 N N . ARG A 1 188 ? -18.303 -5.181 19.715 1.00 92.38 188 ARG A N 1
ATOM 1452 C CA . ARG A 1 188 ? -19.417 -4.234 19.851 1.00 92.38 188 ARG A CA 1
ATOM 1453 C C . ARG A 1 188 ? -20.151 -4.397 21.189 1.00 92.38 188 ARG A C 1
ATOM 1455 O O . ARG A 1 188 ? -20.481 -3.399 21.814 1.00 92.38 188 ARG A O 1
ATOM 1462 N N . ALA A 1 189 ? -20.357 -5.630 21.655 1.00 94.62 189 ALA A N 1
ATOM 1463 C CA . ALA A 1 189 ? -20.992 -5.889 22.949 1.00 94.62 189 ALA A CA 1
ATOM 1464 C C . ALA A 1 189 ? -20.178 -5.305 24.118 1.00 94.62 189 ALA A C 1
ATOM 1466 O O . ALA A 1 189 ? -20.720 -4.561 24.930 1.00 94.62 189 ALA A O 1
ATOM 1467 N N . GLU A 1 190 ? -18.866 -5.555 24.149 1.00 96.94 190 GLU A N 1
ATOM 1468 C CA . GLU A 1 190 ? -17.969 -5.008 25.177 1.00 96.94 190 GLU A CA 1
ATOM 1469 C C . GLU A 1 190 ? -17.894 -3.470 25.126 1.00 96.94 190 GLU A C 1
ATOM 1471 O O . GLU A 1 190 ? -17.815 -2.812 26.164 1.00 96.94 190 GLU A O 1
ATOM 1476 N N . SER A 1 191 ? -17.941 -2.872 23.930 1.00 96.06 191 SER A N 1
ATOM 1477 C CA . SER A 1 191 ? -18.028 -1.418 23.760 1.00 96.06 191 SER A CA 1
ATOM 1478 C C . SER A 1 191 ? -19.313 -0.849 24.360 1.00 96.06 191 SER A C 1
ATOM 1480 O O . SER A 1 191 ? -19.260 0.144 25.084 1.00 96.06 191 SER A O 1
ATOM 1482 N N . LEU A 1 192 ? -20.459 -1.489 24.112 1.00 94.25 192 LEU A N 1
ATOM 1483 C CA . LEU A 1 192 ? -21.745 -1.071 24.676 1.00 94.25 192 LEU A CA 1
ATOM 1484 C C . LEU A 1 192 ? -21.770 -1.196 26.204 1.00 94.25 192 LEU A C 1
ATOM 1486 O O . LEU A 1 192 ? -22.271 -0.300 26.881 1.00 94.25 192 LEU A O 1
ATOM 1490 N N . GLU A 1 193 ? -21.184 -2.257 26.760 1.00 95.75 193 GLU A N 1
ATOM 1491 C CA . GLU A 1 193 ? -21.027 -2.411 28.211 1.00 95.75 193 GLU A CA 1
ATOM 1492 C C . GLU A 1 193 ? -20.141 -1.310 28.812 1.00 95.75 193 GLU A C 1
ATOM 1494 O O . GLU A 1 193 ? -20.478 -0.730 29.848 1.00 95.75 193 GLU A O 1
ATOM 1499 N N . TRP A 1 194 ? -19.032 -0.969 28.144 1.00 95.00 194 TRP A N 1
ATOM 1500 C CA . TRP A 1 194 ? -18.141 0.109 28.577 1.00 95.00 194 TRP A CA 1
ATOM 1501 C C . TRP A 1 194 ? -18.853 1.468 28.636 1.00 95.00 194 TRP A C 1
ATOM 1503 O O . TRP A 1 194 ? -18.625 2.236 29.580 1.00 95.00 194 TRP A O 1
ATOM 1513 N N . LEU A 1 195 ? -19.719 1.744 27.653 1.00 94.06 195 LEU A N 1
ATOM 1514 C CA . LEU A 1 195 ? -20.543 2.953 27.586 1.00 94.06 195 LEU A CA 1
ATOM 1515 C C . LEU A 1 195 ? -21.610 2.966 28.682 1.00 94.06 195 LEU A C 1
ATOM 1517 O O . LEU A 1 195 ? -21.710 3.939 29.432 1.00 94.06 195 LEU A O 1
ATOM 1521 N N . ALA A 1 196 ? -22.353 1.867 28.832 1.00 91.81 196 ALA A N 1
ATOM 1522 C CA . ALA A 1 196 ? -23.402 1.738 29.838 1.00 91.81 196 ALA A CA 1
ATOM 1523 C C . ALA A 1 196 ? -22.860 1.945 31.262 1.00 91.81 196 ALA A C 1
ATOM 1525 O O . ALA A 1 196 ? -23.479 2.646 32.062 1.00 91.81 196 ALA A O 1
ATOM 1526 N N . GLY A 1 197 ? -21.658 1.431 31.556 1.00 90.19 197 GLY A N 1
ATOM 1527 C CA . GLY A 1 197 ? -20.969 1.642 32.835 1.00 90.19 197 GLY A CA 1
ATOM 1528 C C . GLY A 1 197 ? -20.621 3.105 33.150 1.00 90.19 197 GLY A C 1
ATOM 1529 O O . GLY A 1 197 ? -20.231 3.408 34.275 1.00 90.19 197 GLY A O 1
ATOM 1530 N N . ARG A 1 198 ? -20.765 4.013 32.179 1.00 89.19 198 ARG A N 1
ATOM 1531 C CA . ARG A 1 198 ? -20.536 5.463 32.300 1.00 89.19 198 ARG A CA 1
ATOM 1532 C C . ARG A 1 198 ? -21.800 6.290 32.067 1.00 89.19 198 ARG A C 1
ATOM 1534 O O . ARG A 1 198 ? -21.714 7.507 31.974 1.00 89.19 198 ARG A O 1
ATOM 1541 N N . GLY A 1 199 ? -22.963 5.644 31.952 1.00 86.44 199 GLY A N 1
ATOM 1542 C CA . GLY A 1 199 ? -24.217 6.321 31.614 1.00 86.44 199 GLY A CA 1
ATOM 1543 C C . GLY A 1 199 ? -24.258 6.866 30.183 1.00 86.44 199 GLY A C 1
ATOM 1544 O O . GLY A 1 199 ? -25.106 7.698 29.877 1.00 86.44 199 GLY A O 1
ATOM 1545 N N . LEU A 1 200 ? -23.358 6.405 29.310 1.00 87.06 200 LEU A N 1
ATOM 1546 C CA . LEU A 1 200 ? -23.293 6.802 27.909 1.00 87.06 200 LEU A CA 1
ATOM 1547 C C . LEU A 1 200 ? -24.106 5.855 27.024 1.00 87.06 200 LEU A C 1
ATOM 1549 O O . LEU A 1 200 ? -24.324 4.686 27.350 1.00 87.06 200 LEU A O 1
ATOM 1553 N N . ARG A 1 201 ? -24.510 6.361 25.858 1.00 86.00 201 ARG A N 1
ATOM 1554 C CA . ARG A 1 201 ? -25.153 5.592 24.787 1.00 86.00 201 ARG A CA 1
ATOM 1555 C C . ARG A 1 201 ? -24.258 5.566 23.556 1.00 86.00 201 ARG A C 1
ATOM 1557 O O . ARG A 1 201 ? -23.487 6.494 23.339 1.00 86.00 201 ARG A O 1
ATOM 1564 N N . GLU A 1 202 ? -24.420 4.531 22.733 1.00 84.31 202 GLU A N 1
ATOM 1565 C CA . GLU A 1 202 ? -23.724 4.409 21.441 1.00 84.31 202 GLU A CA 1
ATOM 1566 C C . GLU A 1 202 ? -24.035 5.577 20.508 1.00 84.31 202 GLU A C 1
ATOM 1568 O O . GLU A 1 202 ? -23.176 6.000 19.760 1.00 84.31 202 GLU A O 1
ATOM 1573 N N . THR A 1 203 ? -25.261 6.098 20.524 1.00 80.25 203 THR A N 1
ATOM 1574 C CA . THR A 1 203 ? -25.619 7.341 19.831 1.00 80.25 203 THR A CA 1
ATOM 1575 C C . THR A 1 203 ? -26.366 8.220 20.831 1.00 80.25 203 THR A C 1
ATOM 1577 O O . THR A 1 203 ? -27.463 7.836 21.257 1.00 80.25 203 THR A O 1
ATOM 1580 N N . PRO A 1 204 ? -25.778 9.342 21.281 1.00 74.94 204 PRO A N 1
ATOM 1581 C CA . PRO A 1 204 ? -26.438 10.240 22.223 1.00 74.94 204 PRO A CA 1
ATOM 1582 C C . PRO A 1 204 ? -27.713 10.853 21.623 1.00 74.94 204 PRO A C 1
ATOM 1584 O O . PRO A 1 204 ? -27.785 11.109 20.422 1.00 74.94 204 PRO A O 1
ATOM 1587 N N . ALA A 1 205 ? -28.735 11.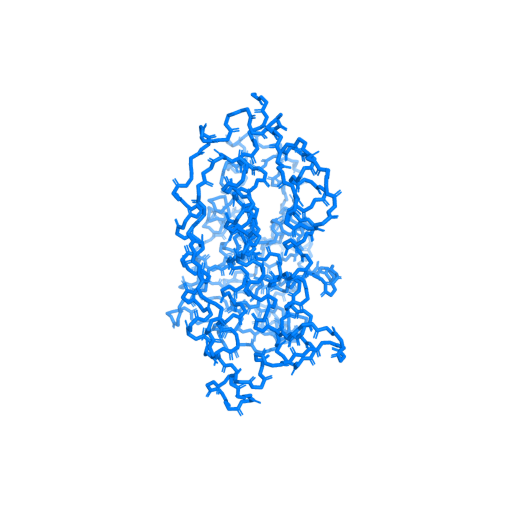086 22.450 1.00 71.19 205 ALA A N 1
ATOM 1588 C CA . ALA A 1 205 ? -29.965 11.733 21.998 1.00 71.19 205 ALA A CA 1
ATOM 1589 C C . ALA A 1 205 ? -29.837 13.262 22.102 1.00 71.19 205 ALA A C 1
ATOM 1591 O O . ALA A 1 205 ? -29.465 13.791 23.146 1.00 71.19 205 ALA A O 1
ATOM 1592 N N . THR A 1 206 ? -30.194 13.978 21.033 1.00 66.81 206 THR A N 1
ATOM 1593 C CA . THR A 1 206 ? -30.033 15.443 20.911 1.00 66.81 206 THR A CA 1
ATOM 1594 C C . THR A 1 206 ? -30.889 16.266 21.880 1.00 66.81 206 THR A C 1
ATOM 1596 O O . THR A 1 206 ? -30.652 17.455 22.047 1.00 66.81 206 THR A O 1
ATOM 1599 N N . TYR A 1 207 ? -31.884 15.653 22.520 1.00 63.81 207 TYR A N 1
ATOM 1600 C CA . TYR A 1 207 ? -32.856 16.295 23.413 1.00 63.81 207 TYR A CA 1
ATOM 1601 C C . TYR A 1 207 ? -32.637 15.956 24.899 1.00 63.81 207 TYR A C 1
ATOM 1603 O O . TYR A 1 207 ? -33.534 16.161 25.720 1.00 63.81 207 TYR A O 1
ATOM 1611 N N . GLU A 1 208 ? -31.479 15.398 25.265 1.00 65.75 208 GLU A N 1
ATOM 1612 C CA . GLU A 1 208 ? -31.173 15.061 26.658 1.00 65.75 208 GLU A CA 1
ATOM 1613 C C . GLU A 1 208 ? -30.923 16.320 27.514 1.00 65.75 208 GLU A C 1
ATOM 1615 O O . GLU A 1 208 ? -30.036 17.116 27.201 1.00 65.75 208 GLU A O 1
ATOM 1620 N N . PRO A 1 209 ? -31.679 16.523 28.614 1.00 57.41 209 PRO A N 1
ATOM 1621 C CA . PRO A 1 209 ? -31.504 17.686 29.480 1.00 57.41 209 PRO A CA 1
ATOM 1622 C C . PRO A 1 209 ? -30.091 17.746 30.074 1.00 57.41 209 PRO A C 1
ATOM 1624 O 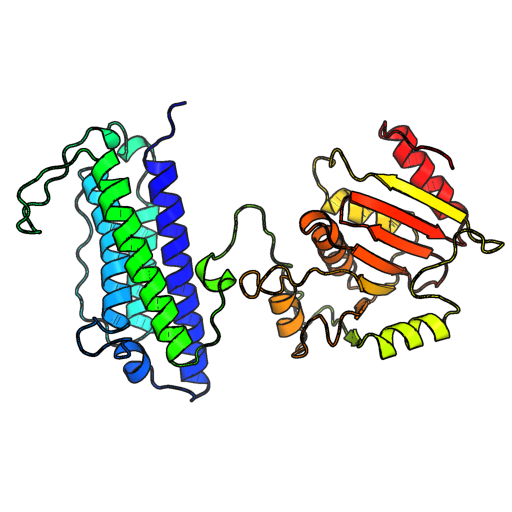O . PRO A 1 209 ? -29.644 16.787 30.698 1.00 57.41 209 PRO A O 1
ATOM 1627 N N . GLY A 1 210 ? -29.415 18.889 29.928 1.00 66.88 210 GLY A N 1
ATOM 1628 C CA . GLY A 1 210 ? -28.062 19.111 30.456 1.00 66.88 210 GLY A CA 1
ATOM 1629 C C . GLY A 1 210 ? -26.920 18.754 29.498 1.00 66.88 210 GLY A C 1
ATOM 1630 O O . GLY A 1 210 ? -25.773 19.039 29.829 1.00 66.88 210 GLY A O 1
ATOM 1631 N N . ASN A 1 211 ? -27.227 18.204 28.318 1.00 73.31 211 ASN A N 1
ATOM 1632 C CA . ASN A 1 211 ? -26.264 17.999 27.239 1.00 73.31 211 ASN A CA 1
ATOM 1633 C C . ASN A 1 211 ? -26.460 19.067 26.158 1.00 73.31 211 ASN A C 1
ATOM 1635 O O . ASN A 1 211 ? -27.542 19.196 25.588 1.00 73.31 211 ASN A O 1
ATOM 1639 N N . SER A 1 212 ? -25.400 19.805 25.850 1.00 81.62 212 SER A N 1
ATOM 1640 C CA . SER A 1 212 ? -25.330 20.636 24.654 1.00 81.62 212 SER A CA 1
ATOM 1641 C C . SER A 1 212 ? -25.042 19.765 23.434 1.00 81.62 212 SER A C 1
ATOM 1643 O O . SER A 1 212 ? -24.269 18.804 23.506 1.00 81.62 212 SER A O 1
ATOM 1645 N N . HIS A 1 213 ? -25.643 20.122 22.302 1.00 87.31 213 HIS A N 1
ATOM 1646 C CA . HIS A 1 213 ? -25.403 19.489 21.010 1.00 87.31 213 HIS A CA 1
ATOM 1647 C C . HIS A 1 213 ? -25.112 20.558 19.959 1.00 87.31 213 HIS A C 1
ATOM 1649 O O . HIS A 1 213 ? -25.887 21.499 19.801 1.00 87.31 213 HIS A O 1
ATOM 1655 N N . PHE A 1 214 ? -24.016 20.394 19.222 1.00 85.62 214 PHE A N 1
ATOM 1656 C CA . PHE A 1 214 ? -23.668 21.266 18.104 1.00 85.62 214 PHE A CA 1
ATOM 1657 C C . PHE A 1 214 ? -22.956 20.489 16.996 1.00 85.62 214 PHE A C 1
ATOM 1659 O O . PHE A 1 214 ? -22.365 19.435 17.237 1.00 85.62 214 PHE A O 1
ATOM 1666 N N . GLN A 1 215 ? -23.007 21.020 15.774 1.00 87.06 215 GLN A N 1
ATOM 1667 C CA . GLN A 1 215 ? -22.427 20.386 14.592 1.00 87.06 215 GLN A CA 1
ATOM 1668 C C . GLN A 1 215 ? -21.735 21.399 13.676 1.00 87.06 215 GLN A C 1
ATOM 1670 O O . GLN A 1 215 ? -22.084 22.579 13.674 1.00 87.06 215 GLN A O 1
ATOM 1675 N N . PHE A 1 216 ? -20.771 20.929 12.888 1.00 84.38 216 PHE A N 1
ATOM 1676 C CA . PHE A 1 216 ? -20.076 21.720 11.873 1.00 84.38 216 PHE A CA 1
ATOM 1677 C C . PHE A 1 216 ? -19.471 20.819 10.791 1.00 84.38 216 PHE A C 1
ATOM 1679 O O . PHE A 1 216 ? -19.195 19.643 11.033 1.00 84.38 216 PHE A O 1
ATOM 1686 N N . ASP A 1 217 ? -19.237 21.378 9.606 1.00 84.31 217 ASP A N 1
ATOM 1687 C CA . ASP A 1 217 ? -18.614 20.657 8.497 1.00 84.31 217 ASP A CA 1
ATOM 1688 C C . ASP A 1 217 ? -17.087 20.825 8.515 1.00 84.31 217 ASP A C 1
ATOM 1690 O O . ASP A 1 217 ? -16.555 21.892 8.822 1.00 84.31 217 ASP A O 1
ATOM 1694 N N . LEU A 1 218 ? -16.359 19.768 8.147 1.00 75.56 218 LEU A N 1
ATOM 1695 C CA . LEU A 1 218 ? -14.895 19.786 8.022 1.00 75.56 218 LEU A CA 1
ATOM 1696 C C . LEU A 1 218 ? -14.410 20.374 6.690 1.00 75.56 218 LEU A C 1
ATOM 1698 O O . LEU A 1 218 ? -13.200 20.471 6.466 1.00 75.56 218 LEU A O 1
ATOM 1702 N N . ARG A 1 219 ? -15.328 20.727 5.782 1.00 70.38 219 ARG A N 1
ATOM 1703 C CA . ARG A 1 219 ? -15.006 21.179 4.425 1.00 70.38 219 ARG A CA 1
ATOM 1704 C C . ARG A 1 219 ? -15.301 22.674 4.229 1.00 70.38 219 ARG A C 1
ATOM 1706 O O . ARG A 1 219 ? -16.367 23.123 4.633 1.00 70.38 219 ARG A O 1
ATOM 1713 N N . PRO A 1 220 ? -14.419 23.422 3.532 1.00 59.72 220 PRO A N 1
ATOM 1714 C CA . PRO A 1 220 ? -13.162 22.972 2.921 1.00 59.72 220 PRO A CA 1
ATOM 1715 C C . PRO A 1 220 ? -12.086 22.632 3.967 1.00 59.72 220 PRO A C 1
ATOM 1717 O O . PRO A 1 220 ? -11.929 23.335 4.959 1.00 59.72 220 PRO A O 1
ATOM 1720 N N . LEU A 1 221 ? -11.343 21.542 3.732 1.00 58.19 221 LEU A N 1
ATOM 1721 C CA . LEU A 1 221 ? -10.340 21.043 4.677 1.00 58.19 221 LEU A CA 1
ATOM 1722 C C . LEU A 1 221 ? -9.235 22.093 4.903 1.00 58.19 221 LEU A C 1
ATOM 1724 O O . LEU A 1 221 ? -8.659 22.582 3.925 1.00 58.19 221 LEU A O 1
ATOM 1728 N N . PRO A 1 222 ? -8.872 22.416 6.157 1.00 56.25 222 PRO A N 1
ATOM 1729 C CA . PRO A 1 222 ? -7.699 23.236 6.425 1.00 56.25 222 PRO A CA 1
ATOM 1730 C C . PRO A 1 222 ? -6.415 22.511 5.994 1.00 56.25 222 PRO A C 1
ATOM 1732 O O . PRO A 1 222 ? -6.366 21.287 5.892 1.00 56.25 222 PRO A O 1
ATOM 1735 N N . ILE A 1 223 ? -5.337 23.277 5.791 1.00 54.09 223 ILE A N 1
ATOM 1736 C CA . ILE A 1 223 ? -4.057 22.839 5.191 1.00 54.09 223 ILE A CA 1
ATOM 1737 C C . ILE A 1 223 ? -3.439 21.590 5.875 1.00 54.09 223 ILE A C 1
ATOM 1739 O O . I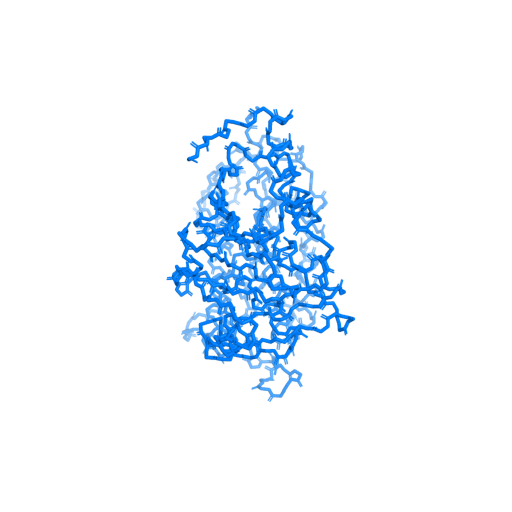LE A 1 223 ? -2.643 20.890 5.250 1.00 54.09 223 ILE A O 1
ATOM 1743 N N . ARG A 1 224 ? -3.794 21.273 7.137 1.00 73.12 224 ARG A N 1
ATOM 1744 C CA . ARG A 1 224 ? -3.417 20.020 7.827 1.00 73.12 224 ARG A CA 1
ATOM 1745 C C . ARG A 1 224 ? -4.549 19.462 8.702 1.00 73.12 224 ARG A C 1
ATOM 1747 O O . ARG A 1 224 ? -4.734 19.906 9.833 1.00 73.12 224 ARG A O 1
ATOM 1754 N N . LEU A 1 225 ? -5.232 18.430 8.209 1.00 77.31 225 LEU A N 1
ATOM 1755 C CA . LEU A 1 225 ? -6.330 17.737 8.897 1.00 77.31 225 LEU A CA 1
ATOM 1756 C C . LEU A 1 225 ? -5.943 17.178 10.281 1.00 77.31 225 LEU A C 1
ATOM 1758 O O . LEU A 1 225 ? -6.661 17.393 11.250 1.00 77.31 225 LEU A O 1
ATOM 1762 N N . SER A 1 226 ? -4.777 16.543 10.415 1.00 78.56 226 SER A N 1
ATOM 1763 C CA . SER A 1 226 ? -4.313 16.014 11.708 1.00 78.56 226 SER A CA 1
ATOM 1764 C C . SER A 1 226 ? -4.100 17.102 12.767 1.00 78.56 226 SER A C 1
ATOM 1766 O O . SER A 1 226 ? -4.333 16.869 13.950 1.00 78.56 226 SER A O 1
ATOM 1768 N N . GLY A 1 227 ? -3.703 18.310 12.350 1.00 77.56 227 GLY A N 1
ATOM 1769 C CA . GLY A 1 227 ? -3.596 19.469 13.237 1.00 77.56 227 GLY A CA 1
ATOM 1770 C C . GLY A 1 227 ? -4.962 19.946 13.732 1.00 77.56 227 GLY A C 1
ATOM 1771 O O . GLY A 1 227 ? -5.109 20.237 14.916 1.00 77.56 227 GLY A O 1
ATOM 1772 N N . LEU A 1 228 ? -5.967 19.959 12.848 1.00 80.38 228 LEU A N 1
ATOM 1773 C CA . LEU A 1 228 ? -7.350 20.277 13.211 1.00 80.38 228 LEU A CA 1
ATOM 1774 C C . LEU A 1 228 ? -7.907 19.263 14.218 1.00 80.38 228 LEU A C 1
ATOM 1776 O O . LEU A 1 228 ? -8.406 19.662 15.264 1.00 80.38 228 LEU A O 1
ATOM 1780 N N . ILE A 1 229 ? -7.784 17.965 13.928 1.00 86.06 229 ILE A N 1
ATOM 1781 C CA . ILE A 1 229 ? -8.252 16.896 14.821 1.00 86.06 229 ILE A CA 1
ATOM 1782 C C . ILE A 1 229 ? -7.520 16.949 16.169 1.00 86.06 229 ILE A C 1
ATOM 1784 O O . ILE A 1 229 ? -8.149 16.823 17.217 1.00 86.06 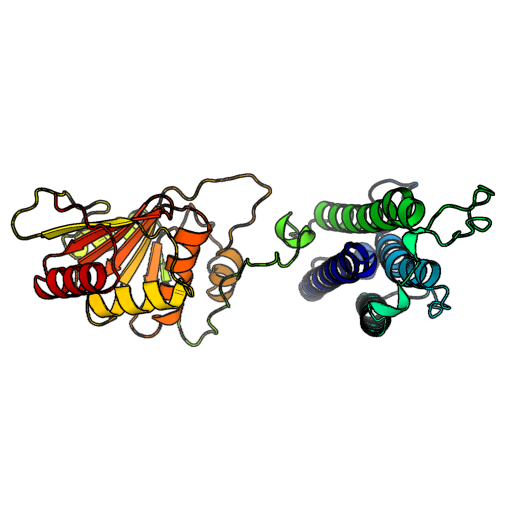229 ILE A O 1
ATOM 1788 N N . GLY A 1 230 ? -6.203 17.179 16.157 1.00 86.12 230 GLY A N 1
ATOM 1789 C CA . GLY A 1 230 ? -5.406 17.329 17.374 1.00 86.12 230 GLY A CA 1
ATOM 1790 C C . GLY A 1 230 ? -5.875 18.483 18.257 1.00 86.12 230 GLY A C 1
ATOM 1791 O O . GLY A 1 230 ? -6.022 18.285 19.463 1.00 86.12 230 GLY A O 1
ATOM 1792 N N . SER A 1 231 ? -6.150 19.645 17.657 1.00 83.69 231 SER A N 1
ATOM 1793 C CA . SER A 1 231 ? -6.744 20.791 18.354 1.00 83.69 231 SER A CA 1
ATOM 1794 C C . SER A 1 231 ? -8.129 20.448 18.889 1.00 83.69 231 SER A C 1
ATOM 1796 O O . SER A 1 231 ? -8.392 20.667 20.060 1.00 83.69 231 SER A O 1
ATOM 1798 N N . LEU A 1 232 ? -9.005 19.868 18.066 1.00 85.94 232 LEU A N 1
ATOM 1799 C CA . LEU A 1 232 ? -10.371 19.547 18.475 1.00 85.94 232 LEU A CA 1
ATOM 1800 C C . LEU A 1 232 ? -10.395 18.631 19.707 1.00 85.94 232 LEU A C 1
ATOM 1802 O O . LEU A 1 232 ? -11.174 18.860 20.624 1.00 85.94 232 LEU A O 1
ATOM 1806 N N . LEU A 1 233 ? -9.515 17.627 19.764 1.00 87.88 233 LEU A N 1
ATOM 1807 C CA . LEU A 1 233 ? -9.399 16.757 20.934 1.00 87.88 233 LEU A CA 1
ATOM 1808 C C . LEU A 1 233 ? -8.965 17.495 22.208 1.00 87.88 233 LEU A C 1
ATOM 1810 O O . LEU A 1 233 ? -9.405 17.098 23.279 1.00 87.88 233 LEU A O 1
ATOM 1814 N N . GLU A 1 234 ? -8.123 18.528 22.107 1.00 84.56 234 GLU A N 1
ATOM 1815 C CA . GLU A 1 234 ? -7.737 19.378 23.251 1.00 84.56 234 GLU A CA 1
ATOM 1816 C C . GLU A 1 234 ? -8.891 20.290 23.690 1.00 84.56 234 GLU A C 1
ATOM 1818 O O . GLU A 1 234 ? -9.096 20.534 24.876 1.00 84.56 234 GLU A O 1
ATOM 1823 N N . ASP A 1 235 ? -9.669 20.777 22.728 1.00 84.19 235 ASP A N 1
ATOM 1824 C CA . ASP A 1 235 ? -10.725 21.770 22.957 1.00 84.19 235 ASP A CA 1
ATOM 1825 C C . ASP A 1 235 ? -11.951 21.161 23.625 1.00 84.19 235 ASP A C 1
ATOM 1827 O O . ASP A 1 235 ? -12.681 21.831 24.355 1.00 84.19 235 ASP A O 1
ATOM 1831 N N . LEU A 1 236 ? -12.162 19.871 23.377 1.00 84.62 236 LEU A N 1
ATOM 1832 C CA . LEU A 1 236 ? -13.239 19.081 23.952 1.00 84.62 236 LEU A CA 1
ATOM 1833 C C . LEU A 1 236 ? -12.926 18.581 25.376 1.00 84.62 236 LEU A C 1
ATOM 1835 O O . LEU A 1 236 ? -13.817 18.024 26.028 1.00 84.62 236 LEU A O 1
ATOM 1839 N N . GLY A 1 237 ? -11.701 18.814 25.869 1.00 74.31 237 GLY A N 1
ATOM 1840 C CA . GLY A 1 237 ? -11.245 18.515 27.228 1.00 74.31 237 GLY A CA 1
ATOM 1841 C C . GLY A 1 237 ? -9.798 18.013 27.287 1.00 74.31 237 GLY A C 1
ATOM 1842 O O . GLY A 1 237 ? -9.158 17.768 26.266 1.00 74.31 237 GLY A O 1
ATOM 1843 N N . GLU A 1 238 ? -9.275 17.806 28.499 1.00 82.06 238 GLU A N 1
ATOM 1844 C CA . GLU A 1 238 ? -7.995 17.108 28.665 1.00 82.06 238 GLU A CA 1
ATOM 1845 C C . GLU A 1 238 ? -8.098 15.677 28.114 1.00 82.06 238 GLU A C 1
ATOM 1847 O O . GLU A 1 238 ? -9.030 14.926 28.424 1.00 82.06 238 GLU A O 1
ATOM 1852 N N . PHE A 1 239 ? -7.134 15.294 27.272 1.00 88.25 239 PHE A N 1
ATOM 1853 C CA . PHE A 1 239 ? -7.107 13.965 26.673 1.00 88.25 239 PHE A CA 1
ATOM 1854 C C . PHE A 1 239 ? -6.635 12.922 27.697 1.00 88.25 239 PHE A C 1
ATOM 1856 O O . PHE A 1 239 ? -5.461 12.568 27.763 1.00 88.25 239 PHE A O 1
ATOM 1863 N N . GLU A 1 240 ? -7.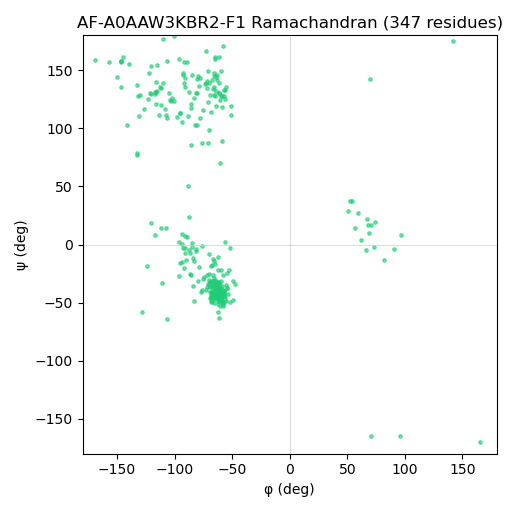579 12.388 28.466 1.00 91.81 240 GLU A N 1
ATOM 1864 C CA . GLU A 1 240 ? -7.358 11.253 29.378 1.00 91.81 240 GLU A CA 1
ATOM 1865 C C . GLU A 1 240 ? -7.596 9.888 28.701 1.00 91.81 240 GLU A C 1
ATOM 1867 O O . GLU A 1 240 ? -7.562 8.837 29.344 1.00 91.81 240 GLU A O 1
ATOM 1872 N N . GLY A 1 241 ? -7.832 9.897 27.386 1.00 93.19 241 GLY A N 1
ATOM 1873 C CA . GLY A 1 241 ? -8.217 8.729 26.605 1.00 93.19 241 GLY A CA 1
ATOM 1874 C C . GLY A 1 241 ? -9.730 8.606 26.420 1.00 93.19 241 GLY A C 1
ATOM 1875 O O . GLY A 1 241 ? -10.494 9.554 26.623 1.00 93.19 241 GLY A O 1
ATOM 1876 N N . GLY A 1 242 ? -10.177 7.427 26.004 1.00 95.06 242 GLY A N 1
ATOM 1877 C CA . GLY A 1 242 ? -11.573 7.171 25.684 1.00 95.06 242 GLY A CA 1
ATOM 1878 C C . GLY A 1 242 ? -11.790 5.884 24.900 1.00 95.06 242 GLY A C 1
ATOM 1879 O O . GLY A 1 242 ? -10.887 5.062 24.736 1.00 95.06 242 GLY A O 1
ATOM 1880 N N . LEU A 1 243 ? -13.016 5.726 24.417 1.00 96.31 243 LEU A N 1
ATOM 1881 C CA . LEU A 1 243 ? -13.407 4.666 23.499 1.00 96.31 243 LEU A CA 1
ATOM 1882 C C . LEU A 1 243 ? -13.645 5.277 22.119 1.00 96.31 243 LEU A C 1
ATOM 1884 O O . LEU A 1 243 ? -14.580 6.060 21.950 1.00 96.31 243 LEU A O 1
ATOM 1888 N N . LEU A 1 244 ? -12.840 4.880 21.134 1.00 95.44 244 LEU A N 1
ATOM 1889 C CA . LEU A 1 244 ? -13.191 5.052 19.729 1.00 95.44 244 LEU A CA 1
ATOM 1890 C C . LEU A 1 244 ? -14.046 3.863 19.297 1.00 95.44 244 LEU A C 1
ATOM 1892 O O . LEU A 1 244 ? -13.597 2.721 19.364 1.00 95.44 244 LEU A O 1
ATOM 1896 N N . LEU A 1 245 ? -15.257 4.130 18.838 1.00 94.12 245 LEU A N 1
ATOM 1897 C CA . LEU A 1 245 ? -16.139 3.157 18.224 1.00 94.12 245 LEU A CA 1
ATOM 1898 C C . LEU A 1 245 ? -16.312 3.528 16.755 1.00 94.12 245 LEU A C 1
ATOM 1900 O O . LEU A 1 245 ? -16.896 4.558 16.421 1.00 94.12 245 LEU A O 1
ATOM 1904 N N . LEU A 1 246 ? -15.774 2.697 15.872 1.00 90.38 246 LEU A N 1
ATOM 1905 C CA . LEU A 1 246 ? -16.015 2.840 14.440 1.00 90.38 246 LEU A CA 1
ATOM 1906 C C . LEU A 1 246 ? -17.469 2.433 14.150 1.00 90.38 246 LEU A C 1
ATOM 1908 O O . LEU A 1 246 ? -18.019 1.608 14.877 1.00 90.38 246 LEU A O 1
ATOM 1912 N N . SER A 1 247 ? -18.103 3.019 13.130 1.00 82.31 247 SER A N 1
ATOM 1913 C CA . SER A 1 247 ? -19.483 2.715 12.693 1.00 82.31 247 SER A CA 1
ATOM 1914 C C . SER A 1 247 ? -19.620 2.952 11.188 1.00 82.31 247 SER A C 1
ATOM 1916 O O . SER A 1 247 ? -19.003 3.867 10.670 1.00 82.31 247 SER A O 1
ATOM 1918 N N . ASP A 1 248 ? -20.398 2.158 10.456 1.00 69.88 248 ASP A N 1
ATOM 1919 C CA . ASP A 1 248 ? -20.535 2.321 8.995 1.00 69.88 248 ASP A CA 1
ATOM 1920 C C . ASP A 1 248 ? -19.186 2.353 8.244 1.00 69.88 248 ASP A C 1
ATOM 1922 O O . ASP A 1 248 ? -19.006 3.088 7.272 1.00 69.88 248 ASP A O 1
ATOM 1926 N N . TRP A 1 249 ? -18.210 1.547 8.685 1.00 68.56 249 TRP A N 1
ATOM 1927 C CA . TRP A 1 249 ? -17.058 1.231 7.843 1.00 68.56 249 TRP A CA 1
ATOM 1928 C C . TRP A 1 249 ? -17.588 0.329 6.725 1.00 68.56 249 TRP A C 1
ATOM 1930 O O . TRP A 1 249 ? -17.864 -0.858 6.920 1.00 68.56 249 TRP A O 1
ATOM 1940 N N . ILE A 1 250 ? -17.856 0.933 5.569 1.00 53.94 250 ILE A N 1
ATOM 1941 C CA . ILE A 1 250 ? -18.341 0.205 4.401 1.00 53.94 250 ILE A CA 1
ATOM 1942 C C . ILE A 1 250 ? -17.313 -0.896 4.122 1.00 53.94 250 ILE A C 1
ATOM 1944 O O . ILE A 1 250 ? -16.115 -0.632 4.008 1.00 53.94 250 ILE A O 1
ATOM 1948 N N . TRP A 1 251 ? -17.791 -2.141 4.070 1.00 52.94 251 TRP A N 1
ATOM 1949 C CA . TRP A 1 251 ? -17.131 -3.236 3.365 1.00 52.94 251 TRP A CA 1
ATOM 1950 C C . TRP A 1 251 ? -17.054 -2.835 1.886 1.00 52.94 251 TRP A C 1
ATOM 1952 O O . TRP A 1 251 ? -17.818 -3.344 1.070 1.00 52.94 251 TRP A O 1
ATOM 1962 N N . ASP A 1 252 ? -16.221 -1.852 1.545 1.00 43.84 252 ASP A N 1
ATOM 1963 C CA . ASP A 1 252 ? -16.038 -1.465 0.154 1.00 43.84 252 ASP A CA 1
ATOM 1964 C C . ASP A 1 252 ? -14.962 -2.385 -0.410 1.00 43.84 252 ASP A C 1
ATOM 1966 O O . ASP A 1 252 ? -13.762 -2.119 -0.387 1.00 43.84 252 ASP A O 1
ATOM 1970 N N . ASP A 1 253 ? -15.486 -3.532 -0.838 1.00 45.12 253 ASP A N 1
ATOM 1971 C CA . ASP A 1 253 ? -14.866 -4.591 -1.605 1.00 45.12 253 ASP A CA 1
ATOM 1972 C C . ASP A 1 253 ? -13.792 -5.438 -0.902 1.00 45.12 253 ASP A C 1
ATOM 1974 O O . ASP A 1 253 ? -12.875 -4.955 -0.246 1.00 45.12 253 ASP A O 1
ATOM 1978 N N . GLU A 1 254 ? -13.790 -6.745 -1.197 1.00 45.09 254 GLU A N 1
ATOM 1979 C CA . GLU A 1 254 ? -12.673 -7.683 -0.944 1.00 45.09 254 GLU A CA 1
ATOM 1980 C C . GLU A 1 254 ? -11.306 -7.193 -1.506 1.00 45.09 254 GLU A C 1
ATOM 1982 O O . GLU A 1 254 ? -10.268 -7.842 -1.330 1.00 45.09 254 GLU A O 1
ATOM 1987 N N . TYR A 1 255 ? -11.304 -6.046 -2.196 1.00 45.22 255 TYR A N 1
ATOM 1988 C CA . TYR A 1 255 ? -10.187 -5.362 -2.824 1.00 45.22 255 TYR A CA 1
ATOM 1989 C C . TYR A 1 255 ? -9.556 -4.243 -1.968 1.00 45.22 255 TYR A C 1
ATOM 1991 O O . TYR A 1 255 ? -8.357 -3.999 -2.135 1.00 45.22 255 TYR A O 1
ATOM 1999 N N . GLU A 1 256 ? -10.265 -3.581 -1.046 1.00 56.03 256 GLU A N 1
ATOM 2000 C CA . GLU A 1 256 ? -9.635 -2.626 -0.121 1.00 56.03 256 GLU A CA 1
ATOM 2001 C C . GLU A 1 256 ? -9.352 -3.303 1.226 1.00 56.03 256 GLU A C 1
ATOM 2003 O O . GLU A 1 256 ? -10.241 -3.672 1.985 1.00 56.03 256 GLU A O 1
ATOM 2008 N N . GLY A 1 257 ? -8.068 -3.533 1.518 1.00 64.38 257 GLY A N 1
ATOM 2009 C CA . GLY A 1 257 ? -7.663 -4.109 2.801 1.00 64.38 257 GLY A CA 1
ATOM 2010 C C . GLY A 1 257 ? -7.975 -3.165 3.965 1.00 64.38 257 GLY A C 1
ATOM 2011 O O . GLY A 1 257 ? -7.867 -1.951 3.808 1.00 64.38 257 GLY A O 1
ATOM 2012 N N . ASP A 1 258 ? -8.294 -3.728 5.135 1.00 76.75 258 ASP A N 1
ATOM 2013 C CA . ASP A 1 258 ? -8.507 -2.977 6.378 1.00 76.75 258 ASP A CA 1
ATOM 2014 C C . ASP A 1 258 ? -7.313 -2.027 6.646 1.00 76.75 258 ASP A C 1
ATOM 2016 O O . ASP A 1 258 ? -6.206 -2.501 6.927 1.00 76.75 258 ASP A O 1
ATOM 2020 N N . PRO A 1 259 ? -7.490 -0.691 6.565 1.00 76.38 259 PRO A N 1
ATOM 2021 C CA . PRO A 1 259 ? -6.413 0.277 6.775 1.00 76.38 259 PRO A CA 1
ATOM 2022 C C . PRO A 1 259 ? -5.894 0.291 8.219 1.00 76.38 259 PRO A C 1
ATOM 2024 O O . PRO A 1 259 ? -4.828 0.850 8.481 1.00 76.38 259 PRO A O 1
ATOM 2027 N N . THR A 1 260 ? -6.611 -0.344 9.149 1.00 80.81 260 THR A N 1
ATOM 2028 C CA . THR A 1 260 ? -6.176 -0.559 10.529 1.00 80.81 260 THR A CA 1
ATOM 2029 C C . THR A 1 260 ? -5.458 -1.900 10.718 1.00 80.81 260 THR A C 1
ATOM 2031 O O . THR A 1 260 ? -4.932 -2.142 11.798 1.00 80.81 260 THR A O 1
ATOM 2034 N N . ALA A 1 261 ? -5.341 -2.758 9.694 1.00 78.31 261 ALA A N 1
ATOM 2035 C CA . ALA A 1 261 ? -4.778 -4.107 9.834 1.00 78.31 261 ALA A CA 1
ATOM 2036 C C . ALA A 1 261 ? -3.363 -4.120 10.433 1.00 78.31 261 ALA A C 1
ATOM 2038 O O . ALA A 1 261 ? -3.112 -4.858 11.380 1.00 78.31 261 ALA A O 1
ATOM 2039 N N . LEU A 1 262 ? -2.456 -3.267 9.939 1.00 74.44 262 LEU A N 1
ATOM 2040 C CA . LEU A 1 262 ? -1.092 -3.164 10.480 1.00 74.44 262 LEU A CA 1
ATOM 2041 C C . LEU A 1 262 ? -1.087 -2.673 11.933 1.00 74.44 262 LEU A C 1
ATOM 2043 O O . LEU A 1 262 ? -0.325 -3.168 12.760 1.00 74.44 262 LEU A O 1
ATOM 2047 N N . TYR A 1 263 ? -1.965 -1.718 12.241 1.00 81.12 263 TYR A N 1
ATOM 2048 C CA . TYR A 1 263 ? -2.148 -1.190 13.588 1.00 81.12 263 TYR A CA 1
ATOM 2049 C C . TYR A 1 263 ? -2.651 -2.279 14.552 1.00 81.12 263 TYR A C 1
ATOM 2051 O O . TYR A 1 263 ? -2.143 -2.413 15.663 1.00 81.12 263 TYR A O 1
ATOM 2059 N N . ARG A 1 264 ? -3.602 -3.109 14.109 1.00 85.75 264 ARG A N 1
ATOM 2060 C CA . ARG A 1 264 ? -4.162 -4.240 14.866 1.00 85.75 264 ARG A CA 1
ATOM 2061 C C . ARG A 1 264 ? -3.148 -5.366 15.060 1.00 85.75 264 ARG A C 1
ATOM 2063 O O . ARG A 1 264 ? -2.967 -5.828 16.186 1.00 85.75 264 ARG A O 1
ATOM 2070 N N . GLU A 1 265 ? -2.437 -5.760 14.001 1.00 82.31 265 GLU A N 1
ATOM 2071 C CA . GLU A 1 265 ? -1.389 -6.789 14.060 1.00 82.31 265 GLU A CA 1
ATOM 2072 C C . GLU A 1 265 ? -0.290 -6.417 15.061 1.00 82.31 265 GLU A C 1
ATOM 2074 O O . GLU A 1 265 ? 0.117 -7.257 15.867 1.00 82.31 265 GLU A O 1
ATOM 2079 N N . ALA A 1 266 ? 0.136 -5.150 15.082 1.00 80.38 266 ALA A N 1
ATOM 2080 C CA . ALA A 1 266 ? 1.124 -4.655 16.040 1.00 80.38 266 ALA A CA 1
ATOM 2081 C C . ALA A 1 266 ? 0.682 -4.816 17.503 1.00 80.38 266 ALA A C 1
ATOM 2083 O O . ALA A 1 266 ? 1.503 -5.065 18.384 1.00 80.38 266 ALA A O 1
ATOM 2084 N N . GLN A 1 267 ? -0.623 -4.733 17.753 1.00 83.88 267 GLN A N 1
ATOM 2085 C CA . GLN A 1 267 ? -1.237 -4.896 19.070 1.00 83.88 267 GLN A CA 1
ATOM 2086 C C . GLN A 1 267 ? -1.701 -6.339 19.342 1.00 83.88 267 GLN A C 1
ATOM 2088 O O . GLN A 1 267 ? -2.357 -6.599 20.350 1.00 83.88 267 GLN A O 1
ATOM 2093 N N . LYS A 1 268 ? -1.337 -7.294 18.470 1.00 86.94 268 LYS A N 1
ATOM 2094 C CA . LYS A 1 268 ? -1.737 -8.711 18.533 1.00 86.94 268 LYS A CA 1
ATOM 2095 C C . LYS A 1 268 ? -3.253 -8.930 18.474 1.00 86.94 268 LYS A C 1
ATOM 2097 O O . LYS A 1 268 ? -3.749 -9.940 18.972 1.00 86.94 268 LYS A O 1
ATOM 2102 N N . GLU A 1 269 ? -3.983 -8.014 17.848 1.00 90.19 269 GLU A N 1
ATOM 2103 C CA . GLU A 1 269 ? -5.404 -8.181 17.582 1.00 90.19 269 GLU A CA 1
ATOM 2104 C C . GLU A 1 269 ? -5.602 -8.886 16.240 1.00 90.19 269 GLU A C 1
ATOM 2106 O O . GLU A 1 269 ? -5.330 -8.332 15.176 1.00 90.19 269 GLU A O 1
ATOM 2111 N N . VAL A 1 270 ? -6.068 -10.132 16.299 1.00 84.81 270 VAL A N 1
ATOM 2112 C CA . VAL A 1 270 ? -6.261 -10.987 15.119 1.00 84.81 270 VAL A CA 1
ATOM 2113 C C . VAL A 1 270 ? -7.691 -10.948 14.585 1.00 84.81 270 VAL A C 1
ATOM 2115 O O . VAL A 1 270 ? -7.924 -11.378 13.454 1.00 84.81 270 VAL A O 1
ATOM 2118 N N . ARG A 1 271 ? -8.651 -10.451 15.377 1.00 87.19 271 ARG A N 1
ATOM 2119 C CA . ARG A 1 271 ? -10.053 -10.340 14.970 1.00 87.19 271 ARG A CA 1
ATOM 2120 C C . ARG A 1 271 ? -10.207 -9.220 13.937 1.00 87.19 271 ARG A C 1
ATOM 2122 O O . ARG A 1 271 ? -9.598 -8.154 14.104 1.00 87.19 271 ARG A O 1
ATOM 2129 N N . PRO A 1 272 ? -11.040 -9.412 12.903 1.00 82.31 272 PRO A N 1
ATOM 2130 C CA . PRO A 1 272 ? -11.335 -8.372 11.925 1.00 82.31 272 PRO A CA 1
ATOM 2131 C C . PRO A 1 272 ? -12.082 -7.186 12.556 1.00 82.31 272 PRO A C 1
ATOM 2133 O O . PRO A 1 272 ? -12.668 -7.290 13.639 1.00 82.31 272 PRO A O 1
ATOM 2136 N N . LEU A 1 273 ? -12.067 -6.042 11.866 1.00 85.25 273 LEU A N 1
ATOM 2137 C CA . LEU A 1 273 ? -12.663 -4.790 12.344 1.00 85.25 273 LEU A CA 1
ATOM 2138 C C . LEU A 1 273 ? -14.148 -4.927 12.711 1.00 85.25 273 LEU A C 1
ATOM 2140 O O . LEU A 1 273 ? -14.598 -4.326 13.678 1.00 85.25 273 LEU A O 1
ATOM 2144 N N . ASN A 1 274 ? -14.897 -5.762 11.988 1.00 84.19 274 ASN A N 1
ATOM 2145 C CA . ASN A 1 274 ? -16.313 -6.008 12.255 1.00 84.19 274 ASN A CA 1
ATOM 2146 C C . ASN A 1 274 ? -16.590 -6.828 13.520 1.00 84.19 274 ASN A C 1
ATOM 2148 O O . ASN A 1 274 ? -17.659 -6.687 14.110 1.00 84.19 274 ASN A O 1
ATOM 2152 N N . GLU A 1 275 ? -15.648 -7.665 13.943 1.00 88.06 275 GLU A N 1
ATOM 2153 C CA . GLU A 1 275 ? -15.763 -8.415 15.192 1.00 88.06 275 GLU A CA 1
ATOM 2154 C C . GLU A 1 275 ? -15.318 -7.580 16.393 1.00 88.06 275 GLU A C 1
ATOM 2156 O O . GLU A 1 275 ? -15.922 -7.682 17.459 1.00 88.06 275 GLU A O 1
ATOM 2161 N N . ALA A 1 276 ? -14.299 -6.731 16.225 1.00 92.44 276 ALA A N 1
ATOM 2162 C CA . ALA A 1 276 ? -13.783 -5.860 17.279 1.00 92.44 276 ALA A CA 1
ATOM 2163 C C . ALA A 1 276 ? -13.588 -4.403 16.797 1.00 92.44 276 ALA A C 1
ATOM 2165 O O . ALA A 1 276 ? -12.446 -3.997 16.529 1.00 92.44 276 ALA A O 1
ATOM 2166 N N . PRO A 1 277 ? -14.691 -3.630 16.677 1.00 92.75 277 PRO A N 1
ATOM 2167 C CA . PRO A 1 277 ? -14.694 -2.256 16.162 1.00 92.75 277 PRO A CA 1
ATOM 2168 C C . PRO A 1 277 ? -14.347 -1.189 17.211 1.00 92.75 277 PRO A C 1
ATOM 2170 O O . PRO A 1 277 ? -14.160 -0.027 16.853 1.00 92.75 277 PRO A O 1
ATOM 2173 N N . GLY A 1 278 ? -14.308 -1.547 18.498 1.00 94.69 278 GLY A N 1
ATOM 2174 C CA . GLY A 1 278 ? -14.007 -0.622 19.587 1.00 94.69 278 GLY A CA 1
ATOM 2175 C C . GLY A 1 278 ? -12.520 -0.592 19.926 1.00 94.69 278 GLY A C 1
ATOM 2176 O O . GLY A 1 278 ? -11.886 -1.642 19.997 1.00 94.69 278 GLY A O 1
ATOM 2177 N N . LEU A 1 279 ? -11.967 0.592 20.187 1.00 95.12 279 LEU A N 1
ATOM 2178 C CA . LEU A 1 279 ? -10.578 0.798 20.593 1.00 95.12 279 LEU A CA 1
ATOM 2179 C C . LEU A 1 279 ? -10.541 1.624 21.882 1.00 95.12 279 LEU A C 1
ATOM 2181 O O . LEU A 1 279 ? -10.968 2.779 21.900 1.00 95.12 279 LEU A O 1
ATOM 2185 N N . ILE A 1 280 ? -10.026 1.032 22.959 1.00 95.44 280 ILE A N 1
ATOM 2186 C CA . ILE A 1 280 ? -9.757 1.738 24.214 1.00 95.44 280 ILE A CA 1
ATOM 2187 C C . ILE A 1 280 ? -8.377 2.372 24.129 1.00 95.44 280 ILE A C 1
ATOM 2189 O O . ILE A 1 280 ? -7.371 1.669 24.029 1.00 95.44 280 ILE A O 1
ATOM 2193 N N . LEU A 1 281 ? -8.372 3.696 24.202 1.00 94.06 281 LEU A N 1
ATOM 2194 C CA . LEU A 1 281 ? -7.203 4.559 24.136 1.00 94.06 281 LEU A CA 1
ATOM 2195 C C . LEU A 1 281 ? -7.018 5.191 25.518 1.00 94.06 281 LEU A C 1
ATOM 2197 O O . LEU A 1 281 ? -7.993 5.647 26.115 1.00 94.06 281 LEU A O 1
ATOM 2201 N N . ASP A 1 282 ? -5.796 5.215 26.039 1.00 92.38 282 ASP A N 1
ATOM 2202 C CA . ASP A 1 282 ? -5.463 5.937 27.269 1.00 92.38 282 ASP A CA 1
ATOM 2203 C C . ASP A 1 282 ? -4.792 7.285 26.961 1.00 92.38 282 ASP A C 1
ATOM 2205 O O . ASP A 1 282 ? -4.577 7.644 25.803 1.00 92.38 282 ASP A O 1
ATOM 2209 N N . LYS A 1 283 ? -4.444 8.053 27.998 1.00 91.81 283 LYS A N 1
ATOM 2210 C CA . LYS A 1 283 ? -3.772 9.356 27.861 1.00 91.81 283 LYS A CA 1
ATOM 2211 C C . LYS A 1 283 ? -2.478 9.335 27.031 1.00 91.81 283 LYS A C 1
ATOM 2213 O O . LYS A 1 283 ? -2.081 10.359 26.480 1.00 91.81 283 LYS A O 1
ATOM 2218 N N . SER A 1 284 ? -1.800 8.190 26.936 1.00 89.94 284 SER A N 1
ATOM 2219 C CA . SER A 1 284 ? -0.585 8.020 26.137 1.00 89.94 284 SER A CA 1
ATOM 2220 C C . SER A 1 284 ? -0.880 7.839 24.642 1.00 89.94 284 SER A C 1
ATOM 2222 O O . SER A 1 284 ? -0.025 8.138 23.813 1.00 89.94 284 SER A O 1
ATOM 2224 N N . ASN A 1 285 ? -2.112 7.467 24.286 1.00 91.19 285 ASN A N 1
ATOM 2225 C CA . ASN A 1 285 ? -2.557 7.220 22.916 1.00 91.19 285 ASN A CA 1
ATOM 2226 C C . ASN A 1 285 ? -3.072 8.468 22.180 1.00 91.19 285 ASN A C 1
ATOM 2228 O O . ASN A 1 285 ? -3.870 8.366 21.245 1.00 91.19 285 ASN A O 1
ATOM 2232 N N . ARG A 1 286 ? -2.658 9.676 22.577 1.00 89.88 286 ARG A N 1
ATOM 2233 C CA . ARG A 1 286 ? -3.175 10.904 21.948 1.00 89.88 286 ARG A CA 1
ATOM 2234 C C . ARG A 1 286 ? -2.894 10.947 20.447 1.00 89.88 286 ARG A C 1
ATOM 2236 O O . ARG A 1 286 ? -3.762 11.316 19.663 1.00 89.88 286 ARG A O 1
ATOM 2243 N N . GLN A 1 287 ? -1.685 10.565 20.043 1.00 87.50 287 GLN A N 1
ATOM 2244 C CA . GLN A 1 287 ? -1.311 10.540 18.627 1.00 87.50 287 GLN A CA 1
ATOM 2245 C C . GLN A 1 287 ? -2.096 9.477 17.853 1.00 87.50 287 GLN A C 1
ATOM 2247 O O . GLN A 1 287 ? -2.524 9.746 16.732 1.00 87.50 287 GLN A O 1
ATOM 2252 N N . ASP A 1 288 ? -2.351 8.319 18.468 1.00 88.75 288 ASP A N 1
ATOM 2253 C CA . ASP A 1 288 ? -3.174 7.263 17.878 1.00 88.75 288 ASP A CA 1
ATOM 2254 C C . ASP A 1 288 ? -4.611 7.741 17.651 1.00 88.75 288 ASP A C 1
ATOM 2256 O O . ASP A 1 288 ? -5.152 7.563 16.564 1.00 88.75 288 ASP A O 1
ATOM 2260 N N . ALA A 1 289 ? -5.211 8.411 18.643 1.00 91.44 289 ALA A N 1
ATOM 2261 C CA . ALA A 1 289 ? -6.556 8.968 18.530 1.00 91.44 289 ALA A CA 1
ATOM 2262 C C . ALA A 1 289 ? -6.654 9.988 17.386 1.00 91.44 289 ALA A C 1
ATOM 2264 O O . ALA A 1 289 ? -7.575 9.916 16.575 1.00 91.44 289 ALA A O 1
ATOM 2265 N N . VAL A 1 290 ? -5.675 10.895 17.269 1.00 90.06 290 VAL A N 1
ATOM 2266 C CA . VAL A 1 290 ? -5.609 11.859 16.158 1.00 90.06 290 VAL A CA 1
ATOM 2267 C C . VAL A 1 290 ? -5.526 11.145 14.813 1.00 90.06 290 VAL A C 1
ATOM 2269 O O . VAL A 1 290 ? -6.238 11.510 13.878 1.00 90.06 290 VAL A O 1
ATOM 2272 N N . ALA A 1 291 ? -4.673 10.129 14.706 1.00 87.38 291 ALA A N 1
ATOM 2273 C CA . ALA A 1 291 ? -4.463 9.404 13.464 1.00 87.38 291 ALA A CA 1
ATOM 2274 C C . ALA A 1 291 ? -5.713 8.596 13.059 1.00 87.38 291 ALA A C 1
ATOM 2276 O O . ALA A 1 291 ? -6.148 8.673 11.911 1.00 87.38 291 ALA A O 1
ATOM 2277 N N . LEU A 1 292 ? -6.349 7.896 14.003 1.00 90.00 292 LEU A N 1
ATOM 2278 C CA . LEU A 1 292 ? -7.578 7.128 13.778 1.00 90.00 292 LEU A CA 1
ATOM 2279 C C . LEU A 1 292 ? -8.772 8.021 13.398 1.00 90.00 292 LEU A C 1
ATOM 2281 O O . LEU A 1 292 ? -9.534 7.680 12.499 1.00 90.00 292 LEU A O 1
ATOM 2285 N N . LEU A 1 293 ? -8.929 9.181 14.038 1.00 91.06 293 LEU A N 1
ATOM 2286 C CA . LEU A 1 293 ? -9.982 10.141 13.686 1.00 91.06 293 LEU A CA 1
ATOM 2287 C C . LEU A 1 293 ? -9.707 10.836 12.345 1.00 91.06 293 LEU A C 1
ATOM 2289 O O . LEU A 1 293 ? -10.637 11.098 11.590 1.00 91.06 293 LEU A O 1
ATOM 2293 N N . THR A 1 294 ? -8.437 11.082 12.010 1.00 88.62 294 THR A N 1
ATOM 2294 C CA . THR A 1 294 ? -8.036 11.553 10.672 1.00 88.62 294 THR A CA 1
ATOM 2295 C C . THR A 1 294 ? -8.416 10.522 9.607 1.00 88.62 294 THR A C 1
ATOM 2297 O O . THR A 1 294 ? -8.974 10.885 8.575 1.00 88.62 294 THR A O 1
ATOM 2300 N N . LEU A 1 295 ? -8.194 9.233 9.887 1.00 86.25 295 LEU A N 1
ATOM 2301 C CA . LEU A 1 295 ? -8.564 8.140 8.990 1.00 86.25 295 LEU A CA 1
ATOM 2302 C C . LEU A 1 295 ? -10.076 8.106 8.712 1.00 86.25 295 LEU A C 1
ATOM 2304 O O . LEU A 1 295 ? -10.460 7.861 7.571 1.00 86.25 295 LEU A O 1
ATOM 2308 N N . LEU A 1 296 ? -10.927 8.396 9.709 1.00 88.75 296 LEU A N 1
ATOM 2309 C CA . LEU A 1 296 ? -12.380 8.490 9.498 1.00 88.75 296 LEU A CA 1
ATOM 2310 C C . LEU A 1 296 ? -12.734 9.523 8.422 1.00 88.75 296 LEU A C 1
ATOM 2312 O O . LEU A 1 296 ? -13.536 9.248 7.535 1.00 88.75 296 LEU A O 1
ATOM 2316 N N . VAL A 1 297 ? -12.096 10.692 8.475 1.00 87.12 297 VAL A N 1
ATOM 2317 C CA . VAL A 1 297 ? -12.301 11.786 7.517 1.00 87.12 297 VAL A CA 1
ATOM 2318 C C . VAL A 1 297 ? -11.793 11.402 6.128 1.00 87.12 297 VAL A C 1
ATOM 2320 O O . VAL A 1 297 ? -12.513 11.537 5.141 1.00 87.12 297 VAL A O 1
ATOM 2323 N N . GLU A 1 298 ? -10.575 10.865 6.035 1.00 84.00 298 GLU A N 1
ATOM 2324 C CA . GLU A 1 298 ? -9.965 10.469 4.757 1.00 84.00 298 GLU A CA 1
ATOM 2325 C C . GLU A 1 298 ? -10.738 9.351 4.049 1.00 84.00 298 GLU A C 1
ATOM 2327 O O . GLU A 1 298 ? -10.822 9.331 2.820 1.00 84.00 298 GLU A O 1
ATOM 2332 N N . ARG A 1 299 ? -11.308 8.423 4.823 1.00 82.12 299 ARG A N 1
ATOM 2333 C CA . ARG A 1 299 ? -12.053 7.267 4.313 1.00 82.12 299 ARG A CA 1
ATOM 2334 C C . ARG A 1 299 ? -13.553 7.495 4.207 1.00 82.12 299 ARG A C 1
ATOM 2336 O O . ARG A 1 299 ? -14.254 6.585 3.775 1.00 82.12 299 ARG A O 1
ATOM 2343 N N . LYS A 1 300 ? -14.040 8.688 4.561 1.00 86.31 300 LYS A N 1
ATOM 2344 C CA . LYS A 1 300 ? -15.475 9.001 4.619 1.00 86.31 300 LYS A CA 1
ATOM 2345 C C . LYS A 1 300 ? -16.258 8.014 5.486 1.00 86.31 300 LYS A C 1
ATOM 2347 O O . LYS A 1 300 ? -17.376 7.624 5.165 1.00 86.31 300 LYS A O 1
ATOM 2352 N N . TRP A 1 301 ? -15.644 7.576 6.577 1.00 88.12 301 TRP A N 1
ATOM 2353 C CA . TRP A 1 301 ? -16.256 6.667 7.534 1.00 88.12 301 TRP A CA 1
ATOM 2354 C C . TRP A 1 301 ? -16.999 7.439 8.614 1.00 88.12 301 TRP A C 1
ATOM 2356 O O . TRP A 1 301 ? -16.684 8.595 8.915 1.00 88.12 301 TRP A O 1
ATOM 2366 N N . THR A 1 302 ? -17.954 6.761 9.242 1.00 90.12 302 THR A N 1
ATOM 2367 C CA . THR A 1 302 ? -18.583 7.255 10.461 1.00 90.12 302 THR A CA 1
ATOM 2368 C C . THR A 1 302 ? -17.844 6.686 11.678 1.00 90.12 302 THR A C 1
ATOM 2370 O O . THR A 1 302 ? -17.330 5.569 11.694 1.00 90.12 302 THR A O 1
ATOM 2373 N N . GLY A 1 303 ? -17.744 7.450 12.751 1.00 92.62 303 GLY A N 1
ATOM 2374 C CA . GLY A 1 303 ? -17.153 6.947 13.983 1.00 92.62 303 GLY A CA 1
ATOM 2375 C C . GLY A 1 303 ? -17.375 7.897 15.135 1.00 92.62 303 GLY A C 1
ATOM 2376 O O . GLY A 1 303 ? -17.661 9.078 14.941 1.00 92.62 303 GLY A O 1
ATOM 2377 N N . GLN A 1 304 ? -17.278 7.361 16.344 1.00 93.56 304 GLN A N 1
ATOM 2378 C CA . GLN A 1 304 ? -17.594 8.080 17.567 1.00 93.56 304 GLN A CA 1
ATOM 2379 C C . GLN A 1 304 ? -16.475 7.900 18.577 1.00 93.56 304 GLN A C 1
ATOM 2381 O O . GLN A 1 304 ? -16.066 6.783 18.875 1.00 93.56 304 GLN A O 1
ATOM 2386 N N . PHE A 1 305 ? -15.979 9.003 19.112 1.00 95.12 305 PHE A N 1
ATOM 2387 C CA . PHE A 1 305 ? -15.025 9.021 20.199 1.00 95.12 305 PHE A CA 1
ATOM 2388 C C . PHE A 1 305 ? -15.715 9.492 21.474 1.00 95.12 305 PHE A C 1
ATOM 2390 O O . PHE A 1 305 ? -16.104 10.655 21.606 1.00 95.12 305 PHE A O 1
ATOM 2397 N N . HIS A 1 306 ? -15.852 8.574 22.422 1.00 94.38 306 HIS A N 1
ATOM 2398 C CA . HIS A 1 306 ? -16.389 8.841 23.747 1.00 94.38 306 HIS A CA 1
ATOM 2399 C C . HIS A 1 306 ? -15.230 9.095 24.707 1.00 94.38 306 HIS A C 1
ATOM 2401 O O . HIS A 1 306 ? -14.442 8.189 24.996 1.00 94.38 306 HIS A O 1
ATOM 2407 N N . PHE A 1 307 ? -15.122 10.323 25.210 1.00 93.12 307 PHE A N 1
ATOM 2408 C CA . PHE A 1 307 ? -14.042 10.702 26.116 1.00 93.12 307 PHE A CA 1
ATOM 2409 C C . PHE A 1 307 ? -14.159 9.952 27.448 1.00 93.12 307 PHE A C 1
ATOM 2411 O O . PHE A 1 307 ? -15.258 9.718 27.956 1.00 93.12 307 PHE A O 1
ATOM 2418 N N . ALA A 1 308 ? -13.017 9.608 28.050 1.00 91.00 308 ALA A N 1
ATOM 2419 C CA . ALA A 1 308 ? -12.962 8.868 29.313 1.00 91.00 308 ALA A CA 1
ATOM 2420 C C . ALA A 1 308 ? -13.692 9.574 30.472 1.00 91.00 308 ALA A C 1
ATOM 2422 O O . ALA A 1 308 ? -14.184 8.895 31.374 1.00 91.00 308 ALA A O 1
ATOM 2423 N N . SER A 1 309 ? -13.804 10.907 30.420 1.00 88.12 309 SER A N 1
ATOM 2424 C CA . SER A 1 309 ? -14.557 11.720 31.384 1.00 88.12 309 SER A CA 1
ATOM 2425 C C . SER A 1 309 ? -16.057 11.414 31.408 1.00 88.12 309 SER A C 1
ATOM 2427 O O . SER A 1 309 ? -16.726 11.738 32.384 1.00 88.12 309 SER A O 1
ATOM 2429 N N . GLY A 1 310 ? -16.602 10.832 30.334 1.00 87.81 310 GLY A N 1
ATOM 2430 C CA . GLY A 1 310 ? -18.038 10.626 30.156 1.00 87.81 310 GLY A CA 1
ATOM 2431 C C . GLY A 1 310 ? -18.822 11.902 29.840 1.00 87.81 310 GLY A C 1
ATOM 2432 O O . GLY A 1 310 ? -20.024 11.833 29.617 1.00 87.81 310 GLY A O 1
ATOM 2433 N N . ALA A 1 311 ? -18.164 13.062 29.797 1.00 87.88 311 ALA A N 1
ATOM 2434 C CA . ALA A 1 311 ? -18.837 14.337 29.582 1.00 87.88 311 ALA A CA 1
ATOM 2435 C C . ALA A 1 311 ? -19.018 14.676 28.101 1.00 87.88 311 ALA A C 1
ATOM 2437 O O . ALA A 1 311 ? -19.930 15.424 27.780 1.00 87.88 311 ALA A O 1
ATOM 2438 N N . THR A 1 312 ? -18.169 14.154 27.209 1.00 90.62 312 THR A N 1
ATOM 2439 C CA . THR A 1 312 ? -18.150 14.544 25.793 1.00 90.62 312 THR A CA 1
ATOM 2440 C C . THR A 1 312 ? -18.119 13.324 24.878 1.00 90.62 312 THR A C 1
ATOM 2442 O O . THR A 1 312 ? -17.369 12.373 25.107 1.00 90.62 312 THR A O 1
ATOM 2445 N N . THR A 1 313 ? -18.913 13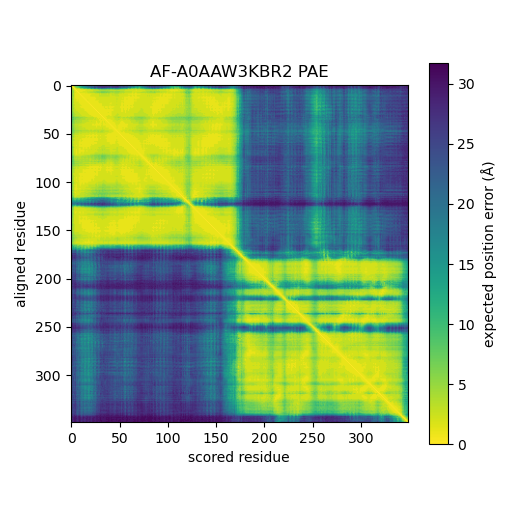.369 23.812 1.00 91.94 313 THR A N 1
ATOM 2446 C CA . THR A 1 313 ? -18.854 12.456 22.669 1.00 91.94 313 THR A CA 1
ATOM 2447 C C . THR A 1 313 ? -18.655 13.272 21.398 1.00 91.94 313 THR A C 1
ATOM 2449 O O . THR A 1 313 ? -19.430 14.182 21.108 1.00 91.94 313 THR A O 1
ATOM 2452 N N . LEU A 1 314 ? -17.613 12.931 20.646 1.00 92.62 314 LEU A N 1
ATOM 2453 C CA . LEU A 1 314 ? -17.321 13.463 19.321 1.00 92.62 314 LEU A CA 1
ATOM 2454 C C . LEU A 1 314 ? -17.732 12.424 18.284 1.00 92.62 314 LEU A C 1
ATOM 2456 O O . LEU A 1 314 ? -17.253 11.297 18.332 1.00 92.62 314 LEU A O 1
ATOM 2460 N N . ARG A 1 315 ? -18.563 12.793 17.320 1.00 92.75 315 ARG A N 1
ATOM 2461 C CA . ARG A 1 315 ? -18.976 11.923 16.223 1.00 92.75 315 ARG A CA 1
ATOM 2462 C C . ARG A 1 315 ? -18.582 12.548 14.892 1.00 92.75 315 ARG A C 1
ATOM 2464 O O . ARG A 1 315 ? -18.881 13.707 14.638 1.00 92.75 315 ARG A O 1
ATOM 2471 N N . ILE A 1 316 ? -17.911 11.773 14.049 1.00 91.94 316 ILE A N 1
ATOM 2472 C CA . ILE A 1 316 ? -17.609 12.116 12.657 1.00 91.94 316 ILE A CA 1
ATOM 2473 C C . ILE A 1 316 ? -18.564 11.298 11.795 1.00 91.94 316 ILE A C 1
ATOM 2475 O O . ILE A 1 316 ? -18.625 10.081 11.952 1.00 91.94 316 ILE A O 1
ATOM 2479 N N . VAL A 1 317 ? -19.333 11.952 10.930 1.00 90.38 317 VAL A N 1
ATOM 2480 C CA . VAL A 1 317 ? -20.344 11.337 10.063 1.00 90.38 317 VAL A CA 1
ATOM 2481 C C . VAL A 1 317 ? -19.882 11.426 8.619 1.00 90.38 317 VAL A C 1
ATOM 2483 O O . VAL A 1 317 ? -19.646 12.526 8.114 1.00 90.38 317 VAL A O 1
ATOM 2486 N N . GLU A 1 318 ? -19.731 10.262 7.979 1.00 87.94 318 GLU A N 1
ATOM 2487 C CA . GLU A 1 318 ? -19.290 10.118 6.580 1.00 87.94 318 GLU A CA 1
ATOM 2488 C C . GLU A 1 318 ? -17.998 10.902 6.260 1.00 87.94 318 GLU A C 1
ATOM 2490 O O . GLU A 1 318 ? -17.772 11.359 5.142 1.00 87.94 318 GLU A O 1
ATOM 2495 N N . GLY A 1 319 ? -17.145 11.094 7.271 1.00 86.44 319 GLY A N 1
ATOM 2496 C CA . GLY A 1 319 ? -15.919 11.889 7.207 1.00 86.44 319 GLY A CA 1
ATOM 2497 C C . GLY A 1 319 ? -16.085 13.398 7.004 1.00 86.44 319 GLY A C 1
ATOM 2498 O O . GLY A 1 319 ? -15.087 14.110 7.051 1.00 86.44 319 GLY A O 1
ATOM 2499 N N . ASP A 1 320 ? -17.299 13.909 6.809 1.00 86.56 320 ASP A N 1
ATOM 2500 C CA . ASP A 1 320 ? -17.512 15.291 6.362 1.00 86.56 320 ASP A CA 1
ATOM 2501 C C . ASP A 1 320 ? -18.132 16.185 7.433 1.00 86.56 320 ASP A C 1
ATOM 2503 O O . ASP A 1 320 ? -17.796 17.370 7.506 1.00 86.56 320 ASP A O 1
ATOM 2507 N N . ARG A 1 321 ? -18.985 15.614 8.289 1.00 88.88 321 ARG A N 1
ATOM 2508 C CA . ARG A 1 321 ? -19.694 16.345 9.342 1.00 88.88 321 ARG A CA 1
ATOM 2509 C C . ARG A 1 321 ? -19.217 15.915 10.719 1.00 88.88 321 ARG A C 1
ATOM 2511 O O . ARG A 1 321 ? -19.099 14.724 10.997 1.00 88.88 321 ARG A O 1
ATOM 2518 N N . VAL A 1 322 ? -18.992 16.883 11.598 1.00 89.69 322 VAL A N 1
ATOM 2519 C CA . VAL A 1 322 ? -18.711 16.658 13.015 1.00 89.69 322 VAL A CA 1
ATOM 2520 C C . VAL A 1 322 ? -19.945 17.004 13.837 1.00 89.69 322 VAL A C 1
ATOM 2522 O O . VAL A 1 322 ? -20.503 18.087 13.697 1.00 89.69 322 VAL A O 1
ATOM 2525 N N . GLU A 1 323 ? -20.340 16.093 14.718 1.00 90.38 323 GLU A N 1
ATOM 2526 C CA . GLU A 1 323 ? -21.369 16.271 15.741 1.00 90.38 323 GLU A CA 1
ATOM 2527 C C . GLU A 1 323 ? -20.707 16.140 17.119 1.00 90.38 323 GLU A C 1
ATOM 2529 O O . GLU A 1 323 ? -19.955 15.196 17.372 1.00 90.38 323 GLU A O 1
ATOM 2534 N N . VAL A 1 324 ? -20.973 17.079 18.023 1.00 90.38 324 VAL A N 1
ATOM 2535 C CA . VAL A 1 324 ? -20.461 17.049 19.395 1.00 90.38 324 VAL A CA 1
ATOM 2536 C C . VAL A 1 324 ? -21.628 17.061 20.364 1.00 90.38 324 VAL A C 1
ATOM 2538 O O . VAL A 1 324 ? -22.510 17.914 20.292 1.00 90.38 324 VAL A O 1
ATOM 2541 N N . TYR A 1 325 ? -21.585 16.126 21.306 1.00 89.38 325 TYR A N 1
ATOM 2542 C CA . TYR A 1 325 ? -22.512 16.019 22.423 1.00 89.38 325 TYR A CA 1
ATOM 2543 C C . TYR A 1 325 ? -21.705 16.221 23.695 1.00 89.38 325 TYR A C 1
ATOM 2545 O O . TYR A 1 325 ? -20.750 15.477 23.928 1.00 89.38 325 TYR A O 1
ATOM 2553 N N . THR A 1 326 ? -22.034 17.225 24.504 1.00 88.56 326 THR A N 1
ATOM 2554 C CA . THR A 1 326 ? -21.251 17.501 25.709 1.00 88.56 326 THR A CA 1
ATOM 2555 C C . THR A 1 326 ? -22.076 18.029 26.875 1.00 88.56 326 THR A C 1
ATOM 2557 O O . THR A 1 326 ? -22.893 18.929 26.720 1.00 88.56 326 THR A O 1
ATOM 256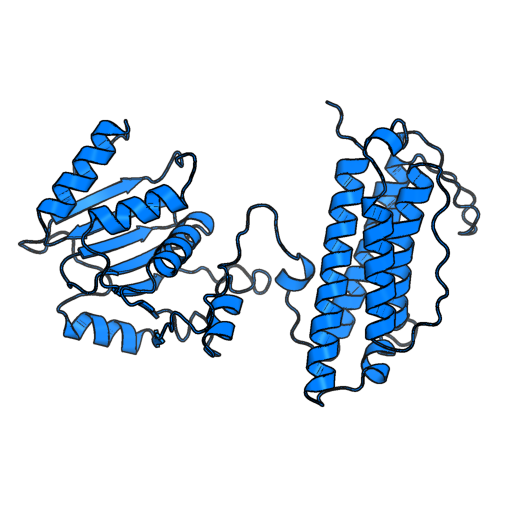0 N N . ALA A 1 327 ? -21.817 17.494 28.066 1.00 87.00 327 ALA A N 1
ATOM 2561 C CA . ALA A 1 327 ? -22.234 18.063 29.345 1.00 87.00 327 ALA A CA 1
ATOM 2562 C C . ALA A 1 327 ? -21.236 19.123 29.861 1.00 87.00 327 ALA A C 1
ATOM 2564 O O . ALA A 1 327 ? -21.444 19.698 30.930 1.00 87.00 327 ALA A O 1
ATOM 2565 N N . ASN A 1 328 ? -20.124 19.359 29.146 1.00 86.62 328 ASN A N 1
ATOM 2566 C CA . ASN A 1 328 ? -19.114 20.353 29.495 1.00 86.62 328 ASN A CA 1
ATOM 2567 C C . ASN A 1 328 ? -19.391 21.689 28.770 1.00 86.62 328 ASN A C 1
ATOM 2569 O O . ASN A 1 328 ? -19.079 21.820 27.583 1.00 86.62 328 ASN A O 1
ATOM 2573 N N . PRO A 1 329 ? -19.899 22.721 29.471 1.00 80.81 329 PRO A N 1
ATOM 2574 C CA . PRO A 1 329 ? -20.228 24.003 28.851 1.00 80.81 329 PRO A CA 1
ATOM 2575 C C . PRO A 1 329 ? -18.999 24.787 28.362 1.00 80.81 329 PRO A C 1
ATOM 2577 O O . PRO A 1 329 ? -19.146 25.710 27.562 1.00 80.81 329 PRO A O 1
ATOM 2580 N N . GLU A 1 330 ? -17.787 24.472 28.832 1.00 84.44 330 GLU A N 1
ATOM 2581 C CA . GLU A 1 330 ? -16.561 25.117 28.344 1.00 84.44 330 GLU A CA 1
ATOM 2582 C C . GLU A 1 330 ? -16.151 24.588 26.967 1.00 84.44 330 GLU A C 1
ATOM 2584 O O . GLU A 1 330 ? -15.766 25.380 26.104 1.00 84.44 330 GLU A O 1
ATOM 2589 N N . ALA A 1 331 ? -16.306 23.279 26.738 1.00 82.75 331 ALA A N 1
ATOM 2590 C CA . ALA A 1 331 ? -16.004 22.639 25.459 1.00 82.75 331 ALA A CA 1
ATOM 2591 C C . ALA A 1 331 ? -16.847 23.239 24.323 1.00 82.75 331 ALA A C 1
ATOM 2593 O O . ALA A 1 331 ? -16.323 23.571 23.260 1.00 82.75 331 ALA A O 1
ATOM 2594 N N . GLU A 1 332 ? -18.141 23.460 24.576 1.00 80.88 332 GLU A N 1
ATOM 2595 C CA . GLU A 1 332 ? -19.037 24.118 23.621 1.00 80.88 332 GLU A CA 1
ATOM 2596 C C . GLU A 1 332 ? -18.536 25.519 23.238 1.00 80.88 332 GLU A C 1
ATOM 2598 O O . GLU A 1 332 ? -18.373 25.826 22.055 1.00 80.88 332 GLU A O 1
ATOM 2603 N N . ARG A 1 333 ? -18.227 26.361 24.233 1.00 81.88 333 ARG A N 1
ATOM 2604 C CA . ARG A 1 333 ? -17.786 27.745 23.990 1.00 81.88 333 ARG A CA 1
ATOM 2605 C C . ARG A 1 333 ? -16.468 27.809 23.224 1.00 81.88 333 ARG A C 1
ATOM 2607 O O . ARG A 1 333 ? -16.320 28.658 22.347 1.00 81.88 333 ARG A O 1
ATOM 2614 N N . LEU A 1 334 ? -15.509 26.943 23.558 1.00 81.50 334 LEU A N 1
ATOM 2615 C CA . LEU A 1 334 ? -14.190 26.923 22.924 1.00 81.50 334 LEU A CA 1
ATOM 2616 C C . LEU A 1 334 ? -14.274 26.542 21.446 1.00 81.50 334 LEU A C 1
ATOM 2618 O O . LEU A 1 334 ? -13.642 27.200 20.613 1.00 81.50 334 LEU A O 1
ATOM 2622 N N . VAL A 1 335 ? -15.065 25.519 21.116 1.00 77.38 335 VAL A N 1
ATOM 2623 C CA . VAL A 1 335 ? -15.228 25.081 19.726 1.00 77.38 335 VAL A CA 1
ATOM 2624 C C . VAL A 1 335 ? -15.997 26.127 18.918 1.00 77.38 335 VAL A C 1
ATOM 2626 O O . VAL A 1 335 ? -15.531 26.523 17.849 1.00 77.38 335 VAL A O 1
ATOM 2629 N N . GLN A 1 336 ? -17.101 26.665 19.450 1.00 77.12 336 GLN A N 1
ATOM 2630 C CA . GLN A 1 336 ? -17.861 27.734 18.787 1.00 77.12 336 GLN A CA 1
ATOM 2631 C C . GLN A 1 336 ? -17.000 28.978 18.518 1.00 77.12 336 GLN A C 1
ATOM 2633 O O . GLN A 1 336 ? -17.021 29.518 17.411 1.00 77.12 336 GLN A O 1
ATOM 2638 N N . TYR A 1 337 ? -16.190 29.408 19.494 1.00 78.50 337 TYR A N 1
ATOM 2639 C CA . TYR A 1 337 ? -15.278 30.541 19.325 1.00 78.50 337 TYR A CA 1
ATOM 2640 C C . TYR A 1 337 ? -14.267 30.310 18.192 1.00 78.50 337 TYR A C 1
ATOM 2642 O O . TYR A 1 337 ? -14.056 31.196 17.364 1.00 78.50 337 TYR A O 1
ATOM 2650 N N . ARG A 1 338 ? -13.660 29.120 18.103 1.00 72.44 338 ARG A N 1
ATOM 2651 C CA . ARG A 1 338 ? -12.688 28.809 17.038 1.00 72.44 338 ARG A CA 1
ATOM 2652 C C . ARG A 1 338 ? -13.307 28.779 15.658 1.00 72.44 338 ARG A C 1
ATOM 2654 O O . ARG A 1 338 ? -12.688 29.287 14.723 1.00 72.44 338 ARG A O 1
ATOM 2661 N N . LEU A 1 339 ? -14.501 28.206 15.530 1.00 69.31 339 LEU A N 1
ATOM 2662 C CA . LEU A 1 339 ? -15.211 28.179 14.255 1.00 69.31 339 LEU A CA 1
ATOM 2663 C C . LEU A 1 339 ? -15.538 29.605 13.785 1.00 69.31 339 LEU A C 1
ATOM 2665 O O . LEU A 1 339 ? -15.272 29.936 12.629 1.00 69.31 339 LEU A O 1
ATOM 2669 N N . ALA A 1 340 ? -15.975 30.478 14.701 1.00 70.00 340 ALA A N 1
ATOM 2670 C CA . ALA A 1 340 ? -16.224 31.889 14.408 1.00 70.00 340 ALA A CA 1
ATOM 2671 C C . ALA A 1 340 ? -14.951 32.648 13.981 1.00 70.00 340 ALA A C 1
ATOM 2673 O O . ALA A 1 340 ? -14.977 33.413 13.020 1.00 70.00 340 ALA A O 1
ATOM 2674 N N . VAL A 1 341 ? -13.817 32.421 14.657 1.00 67.12 341 VAL A N 1
ATOM 2675 C CA . VAL A 1 341 ? -12.528 33.058 14.315 1.00 67.12 341 VAL A CA 1
ATOM 2676 C C . VAL A 1 341 ? -11.951 32.531 12.994 1.00 67.12 341 VAL A C 1
ATOM 2678 O O . VAL A 1 341 ? -11.278 33.274 12.282 1.00 67.12 341 VAL A O 1
ATOM 2681 N N . SER A 1 342 ? -12.221 31.272 12.642 1.00 60.41 342 SER A N 1
ATOM 2682 C CA . SER A 1 342 ? -11.689 30.626 11.431 1.00 60.41 342 SER A CA 1
ATOM 2683 C C . SER A 1 342 ? -12.512 30.904 10.166 1.00 60.41 342 SER A C 1
ATOM 2685 O O . SER A 1 342 ? -12.163 30.401 9.100 1.00 60.41 342 SER A O 1
ATOM 2687 N N . GLY A 1 343 ? -13.584 31.703 10.260 1.00 55.47 343 GLY A N 1
ATOM 2688 C CA . GLY A 1 343 ? -14.442 32.063 9.126 1.00 55.47 343 GLY A CA 1
ATOM 2689 C C . GLY A 1 343 ? -15.363 30.939 8.642 1.00 55.47 343 GLY A C 1
ATOM 2690 O O . GLY A 1 343 ? -15.819 30.993 7.504 1.00 55.47 343 GLY A O 1
ATOM 2691 N N . GLY A 1 344 ? -15.607 29.916 9.469 1.00 46.22 344 GLY A N 1
ATOM 2692 C CA . GLY A 1 344 ? -16.505 28.813 9.137 1.00 46.22 344 GLY A CA 1
ATOM 2693 C C . GLY A 1 344 ? -17.955 29.187 9.423 1.00 46.22 344 GLY A C 1
ATOM 2694 O O . GLY A 1 344 ? -18.276 29.589 10.541 1.00 46.22 344 GLY A O 1
ATOM 2695 N N . ASP A 1 345 ? -18.821 29.046 8.422 1.00 37.97 345 ASP A N 1
ATOM 2696 C CA . ASP A 1 345 ? -20.273 29.152 8.551 1.00 37.97 345 ASP A CA 1
ATOM 2697 C C . ASP A 1 345 ? -20.791 28.112 9.560 1.00 37.97 345 ASP A C 1
ATOM 2699 O O . ASP A 1 345 ? -21.129 26.981 9.215 1.00 37.97 345 ASP A O 1
ATOM 2703 N N . VAL A 1 346 ? -20.843 28.479 10.839 1.00 40.66 346 VAL A N 1
ATOM 2704 C CA . VAL A 1 346 ? -21.584 27.716 11.844 1.00 40.66 346 VAL A CA 1
ATOM 2705 C C . VAL A 1 346 ? -23.051 28.063 11.660 1.00 40.66 346 VAL A C 1
ATOM 2707 O O . VAL A 1 346 ? -23.473 29.173 11.982 1.00 40.66 346 VAL A O 1
ATOM 2710 N N . LEU A 1 347 ? -23.836 27.115 11.149 1.00 32.19 347 LEU A N 1
ATOM 2711 C CA . LEU A 1 347 ? -25.282 27.142 11.333 1.00 32.19 347 LEU A CA 1
ATOM 2712 C C . LEU A 1 347 ? -25.558 26.879 12.823 1.00 32.19 347 LEU A C 1
ATOM 2714 O O . LEU A 1 347 ? -25.264 25.778 13.293 1.00 32.19 347 LEU A O 1
ATOM 2718 N N . PRO A 1 348 ? -26.103 27.842 13.586 1.00 31.84 348 PRO A N 1
ATOM 2719 C CA . PRO A 1 348 ? -26.738 27.498 14.846 1.00 31.84 348 PRO A CA 1
ATOM 2720 C C . PRO A 1 348 ? -27.978 26.655 14.517 1.00 31.84 348 PRO A C 1
ATOM 2722 O O . PRO A 1 348 ? -28.720 26.991 13.589 1.00 31.84 348 PRO A O 1
ATOM 2725 N N . VAL A 1 349 ? -28.199 25.565 15.253 1.00 34.72 349 VAL A N 1
ATOM 2726 C CA . VAL A 1 349 ? -29.549 24.993 15.377 1.00 34.72 349 VAL A CA 1
ATOM 2727 C C . VAL A 1 349 ? -30.199 25.619 16.594 1.00 34.72 349 VAL A C 1
ATOM 2729 O O . VAL A 1 349 ? -29.549 25.590 17.663 1.00 34.72 349 VAL A O 1
#

Nearest PDB structures (foldseek):
  2oqm-assembly2_D  TM=9.415E-01  e=2.234E-11  Shewanella denitrificans
  3qth-assembly1_A  TM=8.484E-01  e=8.211E-08  Colwellia psychrerythraea 34H
  3gor-assembly2_D  TM=7.023E-01  e=3.018E-03  Geobacillus stearothermophilus
  2qe9-assembly1_B  TM=6.116E-01  e=3.508E-02  Bacillus subtilis

Solvent-accessible surface area (backbone atoms only — not comparable to full-atom values): 19524 Å² total; per-residue (Å²): 125,85,83,54,64,38,71,71,43,55,60,54,44,49,49,53,48,53,27,54,50,52,50,48,50,54,51,48,53,38,33,76,68,68,76,48,55,63,58,62,56,37,63,34,51,88,46,94,89,46,75,25,35,50,53,26,54,52,50,28,43,46,40,56,38,46,44,58,20,55,42,48,72,48,86,54,86,87,74,80,96,72,68,77,44,66,67,46,50,48,51,51,46,51,54,38,50,55,56,58,72,70,60,54,66,75,54,30,67,70,14,51,72,34,73,40,80,34,58,93,73,78,65,71,55,62,32,36,23,49,54,39,43,66,73,43,42,51,53,52,30,52,48,28,51,54,50,39,52,48,40,42,40,71,75,65,47,97,64,55,50,45,56,70,68,41,87,51,90,91,58,75,64,61,75,61,67,57,91,87,53,80,58,50,73,23,32,62,68,56,40,51,52,59,30,49,78,59,78,44,61,99,71,77,68,84,82,46,88,77,44,51,67,54,57,47,67,56,70,83,70,62,99,51,59,56,58,53,46,46,48,50,50,53,46,64,36,85,65,62,25,25,39,39,35,60,40,76,70,71,87,64,50,102,54,56,62,68,70,54,48,64,42,32,51,68,59,71,46,82,70,53,62,90,60,35,37,19,38,41,37,43,52,80,31,54,69,56,52,26,51,56,56,40,46,27,38,79,66,42,17,26,34,34,39,38,37,63,86,59,42,35,36,44,31,36,46,56,28,44,36,38,40,40,41,26,57,44,74,64,29,55,52,50,50,54,50,50,38,60,74,71,73,49,88,67,67,83,129